Protein AF-A0A6C0HY06-F1 (afdb_monomer)

Secondary structure (DSSP, 8-state):
-BTTS---TTSHHHHHHHHHHTHHHHHHHHHHHHHHHTTSSHHHHHHHHHHHHHHHHHHHHHHTTPPBPP--SBGGGSS-S-SBSGGGHHHHHHHHHHHHHHHHHHHTT---HHHHHHHHHHHHHHHHHHHHTTS---HHHHHHHHHHHHHHHHHHHHHHHHTT-GGGSTT------S---PPPSS---EEEEEETTEEEEEEE-

Radius of gyration: 25.1 Å; Cα contacts (8 Å, |Δi|>4): 212; chains: 1; bounding box: 84×28×62 Å

Sequence (205 aa):
MSATEPLNIIKPINLLTFLTFYSPIIVGLGGLSMSFIFQNFKGFIYLGFLIAVSCLREFTLIMFGIDSFITDNTICTSIEYSPNGNSGFSIFVLAFSIMYICLPMFFNKDVNYWVFGGLLSYFFVDIGIRYTEKCITNFKDILLNVLFGGALGVTIPLLLYAGGSSKYLFFNEISSNNVTCSMPKKQTFKCAVYKNGELIGSTTK

Foldseek 3Di:
DFLPDDQPCVDVLSVLLVCLLCQLVCLLVVLVVVCVVVVHCLSVVVNVLLVVLLVVVQVVQVVVVQDFDDDDRASLVNDAPHRGLRLLSSLLSLLLSLLQQQVLCVVLVNGPCVVNVVSVVSSVSSVVSSVVSVSDDDPVSNVVSNCSSNVSSNVVCVVCVVVVNNVSRSPNDNPPDPPPVPPPPDDWDWDFDDDPRDTPDTDTD

Mean predicted aligned error: 10.51 Å

Structure (mmCIF, N/CA/C/O backbone):
data_AF-A0A6C0HY06-F1
#
_entry.id   AF-A0A6C0HY06-F1
#
loop_
_atom_site.group_PDB
_atom_site.id
_atom_site.type_symbol
_atom_site.label_atom_id
_atom_site.label_alt_id
_atom_site.label_comp_id
_atom_site.label_asym_id
_atom_site.label_entity_id
_atom_site.label_seq_id
_atom_site.pdbx_PDB_ins_code
_atom_site.Cartn_x
_atom_site.Cartn_y
_atom_site.Cartn_z
_atom_site.occupancy
_atom_site.B_iso_or_equiv
_atom_site.auth_seq_id
_atom_site.auth_comp_id
_atom_site.auth_asym_id
_atom_site.auth_atom_id
_atom_site.pdbx_PDB_model_num
ATOM 1 N N . MET A 1 1 ? 3.016 0.373 -24.025 1.00 53.72 1 MET A N 1
ATOM 2 C CA . MET A 1 1 ? 2.420 1.561 -24.692 1.00 53.72 1 MET A CA 1
ATOM 3 C C . MET A 1 1 ? 3.447 2.704 -24.688 1.00 53.72 1 MET A C 1
ATOM 5 O O . MET A 1 1 ? 4.168 2.802 -23.700 1.00 53.72 1 MET A O 1
ATOM 9 N N . SER A 1 2 ? 3.594 3.509 -25.753 1.00 48.34 2 SER A N 1
ATOM 10 C CA . SER A 1 2 ? 4.525 4.665 -25.753 1.00 48.34 2 SER A CA 1
ATOM 11 C C . SER A 1 2 ? 3.888 5.845 -25.012 1.00 48.34 2 SER A C 1
ATOM 13 O O . SER A 1 2 ? 2.710 6.114 -25.233 1.00 48.34 2 SER A O 1
ATOM 15 N N . ALA A 1 3 ? 4.644 6.567 -24.179 1.00 55.59 3 ALA A N 1
ATOM 16 C CA . ALA A 1 3 ? 4.167 7.728 -23.409 1.00 55.59 3 ALA A CA 1
ATOM 17 C C . ALA A 1 3 ? 3.646 8.887 -24.290 1.00 55.59 3 ALA A C 1
ATOM 19 O O . ALA A 1 3 ? 3.018 9.820 -23.801 1.00 55.59 3 ALA A O 1
ATOM 20 N N . THR A 1 4 ? 3.910 8.829 -25.597 1.00 54.44 4 THR A N 1
ATOM 21 C CA . THR A 1 4 ? 3.555 9.847 -26.591 1.00 54.44 4 THR A CA 1
ATOM 22 C C . THR A 1 4 ? 2.180 9.660 -27.236 1.00 54.44 4 THR A C 1
ATOM 24 O O . THR A 1 4 ? 1.723 10.567 -27.930 1.00 54.44 4 THR A O 1
ATOM 27 N N . GLU A 1 5 ? 1.496 8.530 -27.024 1.00 64.12 5 GLU A N 1
ATOM 28 C CA . GLU A 1 5 ? 0.116 8.347 -27.491 1.00 64.12 5 GLU A CA 1
ATOM 29 C C . GLU A 1 5 ? -0.882 8.674 -26.369 1.00 64.12 5 GLU A C 1
ATOM 31 O O . GLU A 1 5 ? -0.816 8.067 -25.296 1.00 64.12 5 GLU A O 1
ATOM 36 N N . PRO A 1 6 ? -1.838 9.602 -26.583 1.00 63.62 6 PRO A N 1
ATOM 37 C CA . PRO A 1 6 ? -2.826 9.926 -25.565 1.00 63.62 6 PRO A CA 1
ATOM 38 C C . PRO A 1 6 ? -3.688 8.697 -25.260 1.00 63.62 6 PRO A C 1
ATOM 40 O O . PRO A 1 6 ? -4.282 8.084 -26.154 1.00 63.62 6 PRO A O 1
ATOM 43 N N . LEU A 1 7 ? -3.784 8.345 -23.976 1.00 67.75 7 LEU A N 1
ATOM 44 C CA . LEU A 1 7 ? -4.627 7.246 -23.521 1.00 67.75 7 LEU A CA 1
ATOM 45 C C . LEU A 1 7 ? -6.094 7.549 -23.863 1.00 67.75 7 LEU A C 1
ATOM 47 O O . LEU A 1 7 ? -6.714 8.442 -23.288 1.00 67.75 7 LEU A O 1
ATOM 51 N N . ASN A 1 8 ? -6.682 6.785 -24.785 1.00 77.75 8 ASN A N 1
ATOM 52 C CA . ASN A 1 8 ? -8.115 6.872 -25.053 1.00 77.75 8 ASN A CA 1
ATOM 53 C C . ASN A 1 8 ? -8.885 6.200 -23.906 1.00 77.75 8 ASN A C 1
ATOM 55 O O . ASN A 1 8 ? -9.012 4.974 -23.888 1.00 77.75 8 ASN A O 1
ATOM 59 N N . ILE A 1 9 ? -9.384 7.007 -22.968 1.00 76.38 9 ILE A N 1
ATOM 60 C CA . ILE A 1 9 ? -10.058 6.569 -21.730 1.00 76.38 9 ILE A CA 1
ATOM 61 C C . ILE A 1 9 ? -11.374 5.820 -22.011 1.00 76.38 9 ILE A C 1
ATOM 63 O O . ILE A 1 9 ? -11.836 5.043 -21.182 1.00 76.38 9 ILE A O 1
ATOM 67 N N . ILE A 1 10 ? -11.955 5.978 -23.206 1.00 80.44 10 ILE A N 1
ATOM 68 C CA . ILE A 1 10 ? -13.179 5.264 -23.609 1.00 80.44 10 ILE A CA 1
ATOM 69 C C . ILE A 1 10 ? -12.913 3.752 -23.725 1.00 80.44 10 ILE A C 1
ATOM 71 O O . ILE A 1 10 ? -13.826 2.942 -23.570 1.00 80.44 10 ILE A O 1
ATOM 75 N N . LYS A 1 11 ? -11.657 3.342 -23.960 1.00 85.62 11 LYS A N 1
ATOM 76 C CA . LYS A 1 11 ? -11.279 1.925 -23.952 1.00 85.62 11 LYS A CA 1
ATOM 77 C C . LYS A 1 11 ? -11.107 1.440 -22.504 1.00 85.62 11 LYS A C 1
ATOM 79 O O . LYS A 1 11 ? -10.274 1.994 -21.784 1.00 85.62 11 LYS A O 1
ATOM 84 N N . PRO A 1 12 ? -11.788 0.355 -22.089 1.00 84.31 12 PRO A N 1
ATOM 85 C CA . PRO A 1 12 ? -11.782 -0.102 -20.697 1.00 84.31 12 PRO A CA 1
ATOM 86 C C . PRO A 1 12 ? -10.385 -0.490 -20.198 1.00 84.31 12 PRO A C 1
ATOM 88 O O . PRO A 1 12 ? -10.060 -0.242 -19.042 1.00 84.31 12 PRO A O 1
ATOM 91 N N . ILE A 1 13 ? -9.535 -1.037 -21.073 1.00 84.12 13 ILE A N 1
ATOM 92 C CA . ILE A 1 13 ? -8.160 -1.399 -20.714 1.00 84.12 13 ILE A CA 1
ATOM 93 C C . ILE A 1 13 ? -7.305 -0.168 -20.387 1.00 84.12 13 ILE A C 1
ATOM 95 O O . ILE A 1 13 ? -6.563 -0.185 -19.418 1.00 84.12 13 ILE A O 1
ATOM 99 N N . ASN A 1 14 ? -7.479 0.934 -21.122 1.00 85.75 14 ASN A N 1
ATOM 100 C CA . ASN A 1 14 ? -6.749 2.177 -20.882 1.00 85.75 14 ASN A CA 1
ATOM 101 C C . ASN A 1 14 ? -7.200 2.840 -19.577 1.00 85.75 14 ASN A C 1
ATOM 103 O O . ASN A 1 14 ? -6.373 3.346 -18.824 1.00 85.75 14 ASN A O 1
ATOM 107 N N . LEU A 1 15 ? -8.505 2.811 -19.291 1.00 86.75 15 LEU A N 1
ATOM 108 C CA . LEU A 1 15 ? -9.033 3.274 -18.009 1.00 86.75 15 LEU A CA 1
ATOM 109 C C . LEU A 1 15 ? -8.453 2.458 -16.846 1.00 86.75 15 LEU A C 1
ATOM 111 O O . LEU A 1 15 ? -8.047 3.034 -15.840 1.00 86.75 15 LEU A O 1
ATOM 115 N N . LEU A 1 16 ? -8.372 1.133 -16.989 1.00 87.75 16 LEU A N 1
ATOM 116 C CA . LEU A 1 16 ? -7.793 0.264 -15.966 1.00 87.75 16 LEU A CA 1
ATOM 117 C C . LEU A 1 16 ? -6.305 0.552 -15.754 1.00 87.75 16 LEU A C 1
ATOM 119 O O . LEU A 1 16 ? -5.866 0.681 -14.616 1.00 87.75 16 LEU A O 1
ATOM 123 N N . THR A 1 17 ? -5.562 0.746 -16.844 1.00 88.50 17 THR A N 1
ATOM 124 C CA . THR A 1 17 ? -4.164 1.174 -16.805 1.00 88.50 17 THR A CA 1
ATOM 125 C C . THR A 1 17 ? -4.009 2.488 -16.047 1.00 88.50 17 THR A C 1
ATOM 127 O O . THR A 1 17 ? -3.212 2.561 -15.116 1.00 88.50 17 THR A O 1
ATOM 130 N N . PHE A 1 18 ? -4.820 3.503 -16.351 1.00 88.56 18 PHE A N 1
ATOM 131 C CA . PHE A 1 18 ? -4.811 4.765 -15.610 1.00 88.56 18 PHE A CA 1
ATOM 132 C C . PHE A 1 18 ? -5.046 4.552 -14.105 1.00 88.56 18 PHE A C 1
ATOM 134 O O . PHE A 1 18 ? -4.265 5.036 -13.289 1.00 88.56 18 PHE A O 1
ATOM 141 N N . LEU A 1 19 ? -6.069 3.781 -13.726 1.00 90.38 19 LEU A N 1
ATOM 142 C CA . LEU A 1 19 ? -6.355 3.497 -12.316 1.00 90.38 19 LEU A CA 1
ATOM 143 C C . LEU A 1 19 ? -5.165 2.812 -11.627 1.00 90.38 19 LEU A C 1
ATOM 145 O O . LEU A 1 19 ? -4.744 3.252 -10.563 1.00 90.38 19 LEU A O 1
ATOM 149 N N . THR A 1 20 ? -4.560 1.808 -12.263 1.00 91.81 20 THR A N 1
ATOM 150 C CA . THR A 1 20 ? -3.370 1.107 -11.757 1.00 91.81 20 THR A CA 1
ATOM 151 C C . THR A 1 20 ? -2.161 2.027 -11.575 1.00 91.81 20 THR A C 1
ATOM 153 O O . THR A 1 20 ? -1.463 1.948 -10.564 1.00 91.81 20 THR A O 1
ATOM 156 N N . PHE A 1 21 ? -1.880 2.916 -12.527 1.00 90.12 21 PHE A N 1
ATOM 157 C CA . PHE A 1 21 ? -0.723 3.807 -12.414 1.00 90.12 21 PHE A CA 1
ATOM 158 C C . PHE A 1 21 ? -0.909 4.863 -11.324 1.00 90.12 21 PHE A C 1
ATOM 160 O O . PHE A 1 21 ? 0.045 5.149 -10.607 1.00 90.12 21 PHE A O 1
ATOM 167 N N . TYR A 1 22 ? -2.135 5.354 -11.124 1.00 92.56 22 TYR A N 1
ATOM 168 C CA . TYR A 1 22 ? -2.478 6.300 -10.057 1.00 92.56 22 TYR A CA 1
ATOM 169 C C . TYR A 1 22 ? -2.838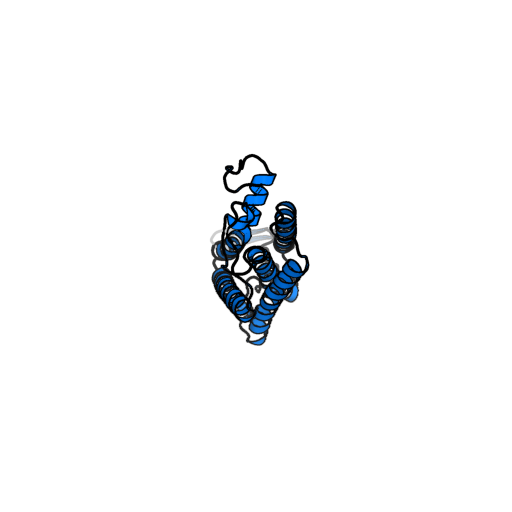 5.631 -8.718 1.00 92.56 22 TYR A C 1
ATOM 171 O O . TYR A 1 22 ? -3.269 6.312 -7.778 1.00 92.56 22 TYR A O 1
ATOM 179 N N . SER A 1 23 ? -2.651 4.312 -8.592 1.00 94.38 23 SER A N 1
ATOM 180 C CA . SER A 1 23 ? -3.119 3.538 -7.441 1.00 94.38 23 SER A CA 1
ATOM 181 C C . SER A 1 23 ? -2.643 4.046 -6.075 1.00 94.38 23 SER A C 1
ATOM 183 O O . SER A 1 23 ? -3.496 4.129 -5.184 1.00 94.38 23 SER A O 1
ATOM 185 N N . PRO A 1 24 ? -1.386 4.502 -5.875 1.00 94.38 24 PRO A N 1
ATOM 186 C CA . PRO A 1 24 ? -0.949 5.009 -4.572 1.00 94.38 24 PRO A CA 1
ATOM 187 C C . PRO A 1 24 ? -1.750 6.224 -4.101 1.00 94.38 24 PRO A C 1
ATOM 189 O O . PRO A 1 24 ? -2.153 6.308 -2.940 1.00 94.38 24 PRO A O 1
ATOM 192 N N . ILE A 1 25 ? -2.027 7.150 -5.023 1.00 94.31 25 ILE A N 1
ATOM 193 C CA . ILE A 1 25 ? -2.797 8.363 -4.739 1.00 94.31 25 ILE A CA 1
ATOM 194 C C . ILE A 1 25 ? -4.256 7.994 -4.487 1.00 94.31 25 ILE A C 1
ATOM 196 O O . ILE A 1 25 ? -4.844 8.462 -3.516 1.00 94.31 25 ILE A O 1
ATOM 200 N N . ILE A 1 26 ? -4.830 7.127 -5.325 1.00 95.06 26 ILE A N 1
ATOM 201 C CA . ILE A 1 26 ? -6.228 6.697 -5.201 1.00 95.06 26 ILE A CA 1
ATOM 202 C C . ILE A 1 26 ? -6.469 6.026 -3.847 1.00 95.06 26 ILE A C 1
ATOM 204 O O . ILE A 1 26 ? -7.450 6.346 -3.182 1.00 95.06 26 ILE A O 1
ATOM 208 N N . VAL A 1 27 ? -5.578 5.140 -3.396 1.00 95.12 27 VAL A N 1
ATOM 209 C CA . VAL A 1 27 ? -5.735 4.470 -2.094 1.00 95.12 27 VAL A CA 1
ATOM 210 C C . VAL A 1 27 ? -5.470 5.420 -0.927 1.00 95.12 27 VAL A C 1
ATOM 212 O O . VAL A 1 27 ? -6.188 5.367 0.074 1.00 95.12 27 VAL A O 1
ATOM 215 N N . GLY A 1 28 ? -4.498 6.328 -1.046 1.00 94.25 28 GLY A N 1
ATOM 216 C CA . GLY A 1 28 ? -4.267 7.382 -0.054 1.00 94.25 28 GLY A CA 1
ATOM 217 C C . GLY A 1 28 ? -5.493 8.283 0.131 1.00 94.25 28 GLY A C 1
ATOM 218 O O . GLY A 1 28 ? -5.985 8.450 1.249 1.00 94.25 28 GLY A O 1
ATOM 219 N N . LEU A 1 29 ? -6.040 8.802 -0.971 1.00 94.06 29 LEU A N 1
ATOM 220 C CA . LEU A 1 29 ? -7.244 9.635 -0.974 1.00 94.06 29 LEU A CA 1
ATOM 221 C C . LEU A 1 29 ? -8.496 8.851 -0.585 1.00 94.06 29 LEU A C 1
ATOM 223 O O . LEU A 1 29 ? -9.345 9.387 0.119 1.00 94.06 29 LEU A O 1
ATOM 227 N N . GLY A 1 30 ? -8.605 7.583 -0.980 1.00 92.19 30 GLY A N 1
ATOM 228 C CA . GLY A 1 30 ? -9.684 6.692 -0.562 1.00 92.19 30 GLY A CA 1
ATOM 229 C C . GLY A 1 30 ? -9.713 6.533 0.958 1.00 92.19 30 GLY A C 1
ATOM 230 O O . GLY A 1 30 ? -10.744 6.781 1.585 1.00 92.19 30 GLY A O 1
ATOM 231 N N . GLY A 1 31 ? -8.566 6.231 1.573 1.00 89.25 31 GLY A N 1
ATOM 232 C CA . GLY A 1 31 ? -8.435 6.173 3.032 1.00 89.25 31 GLY A CA 1
ATOM 233 C C . GLY A 1 31 ? -8.740 7.513 3.708 1.00 89.25 31 GLY A C 1
ATOM 234 O O . GLY A 1 31 ? -9.445 7.554 4.715 1.00 89.25 31 GLY A O 1
ATOM 235 N N . LEU A 1 32 ? -8.283 8.628 3.131 1.00 92.00 32 LEU A N 1
ATOM 236 C CA . LEU A 1 32 ? -8.594 9.961 3.645 1.00 92.00 32 LEU A CA 1
ATOM 237 C C . LEU A 1 32 ? -10.097 10.273 3.563 1.00 92.00 32 LEU A C 1
ATOM 239 O O . LEU A 1 32 ? -10.672 10.744 4.541 1.00 92.00 32 LEU A O 1
ATOM 243 N N . SER A 1 33 ? -10.747 9.968 2.438 1.00 89.19 33 SER A N 1
ATOM 244 C CA . SER A 1 33 ? -12.165 10.265 2.184 1.00 89.19 33 SER A CA 1
ATOM 245 C C . SER A 1 33 ? -13.099 9.627 3.215 1.00 89.19 33 SER A C 1
ATOM 247 O O . SER A 1 33 ? -14.060 10.252 3.662 1.00 89.19 33 SER A O 1
ATOM 249 N N . MET A 1 34 ? -12.755 8.432 3.694 1.00 83.69 34 MET A N 1
ATOM 250 C CA . MET A 1 34 ? -13.492 7.736 4.749 1.00 83.69 34 MET A CA 1
ATOM 251 C C . MET A 1 34 ? -13.511 8.506 6.079 1.00 83.69 34 MET A C 1
ATOM 253 O O . MET A 1 34 ? -14.472 8.388 6.832 1.00 83.69 34 MET A O 1
ATOM 257 N N . SER A 1 35 ? -12.504 9.344 6.348 1.00 88.19 35 SER A N 1
ATOM 258 C CA . SER A 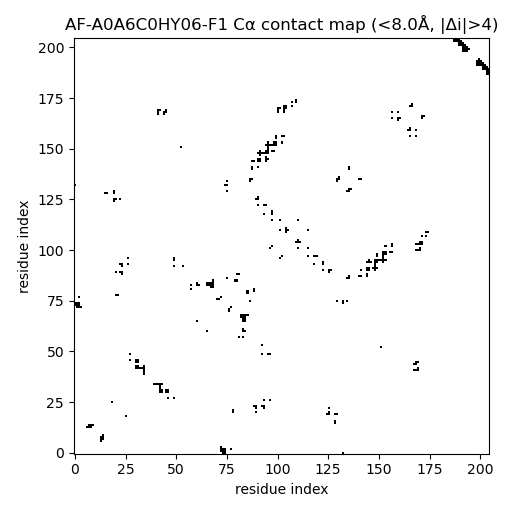1 35 ? -12.482 10.245 7.517 1.00 88.19 35 SER A CA 1
ATOM 259 C C . SER A 1 35 ? -13.650 11.226 7.489 1.00 88.19 35 SER A C 1
ATOM 261 O O . SER A 1 35 ? -14.280 11.481 8.511 1.00 88.19 35 SER A O 1
ATOM 263 N N . PHE A 1 36 ? -13.970 11.749 6.303 1.00 86.50 36 PHE A N 1
ATOM 264 C CA . PHE A 1 36 ? -15.082 12.677 6.115 1.00 86.50 36 PHE A CA 1
ATOM 265 C C . PHE A 1 36 ? -16.432 11.960 6.184 1.00 86.50 36 PHE A C 1
ATOM 267 O O . PHE A 1 36 ? -17.362 12.484 6.790 1.00 86.50 36 PHE A O 1
ATOM 274 N N . ILE A 1 37 ? -16.523 10.747 5.627 1.00 84.81 37 ILE A N 1
ATOM 275 C CA . ILE A 1 37 ? -17.744 9.925 5.665 1.00 84.81 37 ILE A CA 1
ATOM 276 C C . ILE A 1 37 ? -18.100 9.546 7.108 1.00 84.81 37 ILE A C 1
ATOM 278 O O . ILE A 1 37 ? -19.254 9.661 7.511 1.00 84.81 37 ILE A O 1
ATOM 282 N N . PHE A 1 38 ? -17.107 9.125 7.893 1.00 82.75 38 PHE A N 1
ATOM 283 C CA . PHE A 1 38 ? -17.300 8.673 9.273 1.00 82.75 38 PHE A CA 1
ATOM 284 C C . PHE A 1 38 ? -17.066 9.763 10.326 1.00 82.75 38 PHE A C 1
ATOM 286 O O . PHE A 1 38 ? -17.071 9.458 11.516 1.00 82.75 38 PHE A O 1
ATOM 293 N N . GLN A 1 39 ? -16.840 11.014 9.907 1.00 85.44 39 GLN A N 1
ATOM 294 C CA . GLN A 1 39 ? -16.581 12.165 10.785 1.00 85.44 39 GLN A CA 1
ATOM 295 C C . GLN A 1 39 ? -15.500 11.897 11.851 1.00 85.44 39 GLN A C 1
ATOM 297 O O . GLN A 1 39 ? -15.615 12.308 13.005 1.00 85.44 39 GLN A O 1
ATOM 302 N N . ASN A 1 40 ? -14.431 11.195 11.469 1.00 86.75 40 ASN A N 1
ATOM 303 C CA . ASN A 1 40 ? -13.314 10.856 12.348 1.00 86.75 40 ASN A CA 1
ATOM 304 C C . ASN A 1 40 ? -11.977 11.270 11.723 1.00 86.75 40 ASN A C 1
ATOM 306 O O . ASN A 1 40 ? -11.901 11.571 10.541 1.00 86.75 40 ASN A O 1
ATOM 310 N N . PHE A 1 41 ? -10.900 11.285 12.508 1.00 89.44 41 PHE A N 1
ATOM 311 C CA . PHE A 1 41 ? -9.560 11.648 12.022 1.00 89.44 41 PHE A CA 1
ATOM 312 C C . PHE A 1 41 ? -8.684 10.428 11.685 1.00 89.44 41 PHE A C 1
ATOM 314 O O . PHE A 1 41 ? -7.479 10.561 11.475 1.00 89.44 41 PHE A O 1
ATOM 321 N N . LYS A 1 42 ? -9.258 9.219 11.631 1.00 90.25 42 LYS A N 1
ATOM 322 C CA . LYS A 1 42 ? -8.484 7.972 11.505 1.00 90.25 42 LYS A CA 1
ATOM 323 C C . LYS A 1 42 ? -7.837 7.816 10.129 1.00 90.25 42 LYS A C 1
ATOM 325 O O . LYS A 1 42 ? -6.725 7.302 10.036 1.00 90.25 42 LYS A O 1
ATOM 330 N N . GLY A 1 43 ? -8.473 8.298 9.061 1.00 91.12 43 GLY A N 1
ATOM 331 C CA . GLY A 1 43 ? -7.858 8.281 7.731 1.00 91.12 43 GLY A CA 1
ATOM 332 C C . GLY A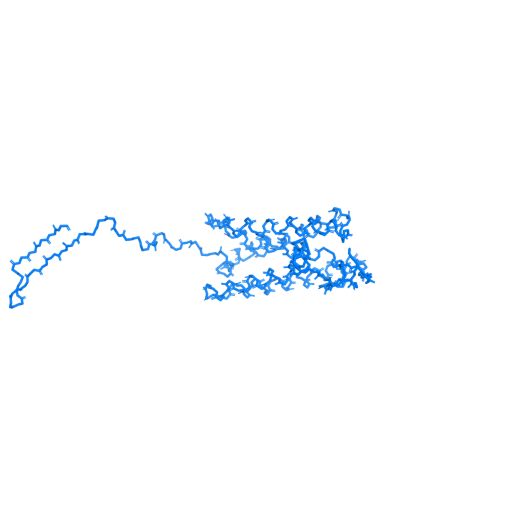 1 43 ? -6.703 9.277 7.585 1.00 91.12 43 GLY A C 1
ATOM 333 O O . GLY A 1 43 ? -5.773 8.995 6.836 1.00 91.12 43 GLY A O 1
ATOM 334 N N . PHE A 1 44 ? -6.677 10.375 8.354 1.00 92.88 44 PHE A N 1
ATOM 335 C CA . PHE A 1 44 ? -5.492 11.244 8.440 1.00 92.88 44 PHE A CA 1
ATOM 336 C C . PHE A 1 44 ? -4.310 10.527 9.099 1.00 92.88 44 PHE A C 1
ATOM 338 O O . PHE A 1 44 ? -3.179 10.665 8.644 1.00 92.88 44 PHE A O 1
ATOM 345 N N . ILE A 1 45 ? -4.565 9.726 10.137 1.00 93.94 45 ILE A N 1
ATOM 346 C CA . ILE A 1 45 ? -3.528 8.918 10.795 1.00 93.94 45 ILE A CA 1
ATOM 347 C C . ILE A 1 45 ? -2.975 7.869 9.834 1.00 93.94 45 ILE A C 1
ATOM 349 O O . ILE A 1 45 ? -1.760 7.737 9.700 1.00 93.94 45 ILE A O 1
ATOM 353 N N . TYR A 1 46 ? -3.861 7.167 9.126 1.00 95.06 46 TYR A N 1
ATOM 354 C CA . TYR A 1 46 ? -3.470 6.250 8.060 1.00 95.06 46 TYR A CA 1
ATOM 355 C C . TYR A 1 46 ? -2.591 6.944 7.008 1.00 95.06 46 TYR A C 1
ATOM 357 O O . TYR A 1 46 ? -1.522 6.433 6.684 1.00 95.06 46 TYR A O 1
ATOM 365 N N . LEU A 1 47 ? -2.998 8.121 6.518 1.00 95.44 47 LEU A N 1
ATOM 366 C CA . LEU A 1 47 ? -2.228 8.882 5.533 1.00 95.44 47 LEU A CA 1
ATOM 367 C C . LEU A 1 47 ? -0.858 9.308 6.084 1.00 95.44 47 LEU A C 1
ATOM 369 O O . LEU A 1 47 ? 0.144 9.197 5.381 1.00 95.44 47 LEU A O 1
ATOM 373 N N . GLY A 1 48 ? -0.794 9.737 7.347 1.00 95.88 48 GLY A N 1
ATOM 374 C CA . GLY A 1 48 ? 0.460 10.074 8.022 1.00 95.88 48 GLY A CA 1
ATOM 375 C C . GLY A 1 48 ? 1.424 8.889 8.078 1.00 95.88 48 GLY A C 1
ATOM 376 O O . GLY A 1 48 ? 2.596 9.032 7.726 1.00 95.88 48 GLY A O 1
ATOM 377 N N . PHE A 1 49 ? 0.931 7.699 8.437 1.00 96.62 49 PHE A N 1
ATOM 378 C CA . PHE A 1 49 ? 1.743 6.484 8.392 1.00 96.62 49 PHE A CA 1
ATOM 379 C C . PHE A 1 49 ? 2.131 6.095 6.970 1.00 96.62 49 PHE A C 1
ATOM 381 O O . PHE A 1 49 ? 3.283 5.734 6.764 1.00 96.62 49 PHE A O 1
ATOM 388 N N . LEU A 1 50 ? 1.224 6.207 5.994 1.00 96.88 50 LEU A N 1
ATOM 389 C CA . LEU A 1 50 ? 1.508 5.901 4.591 1.00 96.88 50 LEU A CA 1
ATOM 390 C C . LEU A 1 50 ? 2.664 6.758 4.050 1.00 96.88 50 LEU A C 1
ATOM 392 O O . LEU A 1 50 ? 3.575 6.238 3.406 1.00 96.88 50 LEU A O 1
ATOM 396 N N . ILE A 1 51 ? 2.661 8.059 4.349 1.00 96.25 51 ILE A N 1
ATOM 397 C CA . ILE A 1 51 ? 3.750 8.971 3.978 1.00 96.25 51 ILE A CA 1
ATOM 398 C C . ILE A 1 51 ? 5.040 8.571 4.702 1.00 96.25 51 ILE A C 1
ATOM 400 O O . ILE A 1 51 ? 6.079 8.424 4.062 1.00 96.25 51 ILE A O 1
ATOM 404 N N . ALA A 1 52 ? 4.979 8.320 6.014 1.00 97.00 52 ALA A N 1
ATOM 405 C CA . ALA A 1 52 ? 6.150 7.931 6.797 1.00 97.00 52 ALA A CA 1
ATOM 406 C C . ALA A 1 52 ? 6.798 6.628 6.293 1.00 97.00 52 ALA A C 1
ATOM 408 O O . ALA A 1 52 ? 8.018 6.571 6.146 1.00 97.00 52 ALA A O 1
ATOM 409 N N . VAL A 1 53 ? 6.006 5.596 5.979 1.00 97.38 53 VAL A N 1
ATOM 410 C CA . VAL A 1 53 ? 6.534 4.330 5.442 1.00 97.38 53 VAL A CA 1
ATOM 411 C C . VAL A 1 53 ? 7.032 4.471 4.006 1.00 97.38 53 VAL A C 1
ATOM 413 O O . VAL A 1 53 ? 7.966 3.772 3.629 1.00 97.38 53 VAL A O 1
ATOM 416 N N . SER A 1 54 ? 6.469 5.392 3.219 1.00 95.56 54 SER A N 1
ATOM 417 C CA . SER A 1 54 ? 6.974 5.704 1.876 1.00 95.56 54 SER A CA 1
ATOM 418 C C . SER A 1 54 ? 8.356 6.358 1.949 1.00 95.56 54 SER A C 1
ATOM 420 O O . SER A 1 54 ? 9.269 5.938 1.241 1.00 95.56 54 SER A O 1
ATOM 422 N N . CYS A 1 55 ? 8.553 7.305 2.873 1.00 94.94 55 CYS A N 1
ATOM 423 C CA . CYS A 1 55 ? 9.872 7.879 3.155 1.00 94.94 55 CYS A CA 1
ATOM 424 C C . CYS A 1 55 ? 10.851 6.828 3.696 1.00 94.94 55 CYS A C 1
ATOM 426 O O . CYS A 1 55 ? 12.012 6.795 3.295 1.00 94.94 55 CYS A O 1
ATOM 428 N N . LEU A 1 56 ? 10.387 5.944 4.588 1.00 95.69 56 LEU A N 1
ATOM 429 C CA . LEU A 1 56 ? 11.205 4.850 5.111 1.00 95.69 56 LEU A CA 1
ATOM 430 C C . LEU A 1 56 ? 11.644 3.902 3.993 1.00 95.69 56 LEU A C 1
ATOM 432 O O . LEU A 1 56 ? 12.800 3.489 3.966 1.00 95.69 56 LEU A O 1
ATOM 436 N N . ARG A 1 57 ? 10.748 3.585 3.053 1.00 94.62 57 ARG A N 1
ATOM 437 C CA . ARG A 1 57 ? 11.086 2.771 1.887 1.00 94.62 57 ARG A CA 1
ATOM 438 C C . ARG A 1 57 ? 12.189 3.410 1.070 1.00 94.62 57 ARG A C 1
ATOM 440 O O . ARG A 1 57 ? 13.165 2.731 0.762 1.00 94.62 57 ARG A O 1
ATOM 447 N N . GLU A 1 58 ? 12.058 4.692 0.768 1.00 92.75 58 GLU A N 1
ATOM 448 C CA . GLU A 1 58 ? 13.074 5.419 0.013 1.00 92.75 58 GLU A CA 1
ATOM 449 C C . GLU A 1 58 ? 14.438 5.345 0.701 1.00 92.75 58 GLU A C 1
ATOM 451 O O . GLU A 1 58 ? 15.428 4.924 0.108 1.00 92.75 58 GLU A O 1
ATOM 456 N N . PHE A 1 59 ? 14.460 5.627 2.004 1.00 92.56 59 PHE A N 1
ATOM 457 C CA . PHE A 1 59 ? 15.668 5.514 2.809 1.00 92.56 59 PHE A CA 1
ATOM 458 C C . PHE A 1 59 ? 16.283 4.109 2.739 1.00 92.56 59 PHE A C 1
ATOM 460 O O . PHE A 1 59 ? 17.489 3.976 2.541 1.00 92.56 59 PHE A O 1
ATOM 467 N N . THR A 1 60 ? 15.476 3.047 2.845 1.00 92.25 60 THR A N 1
ATOM 468 C CA . THR A 1 60 ? 15.997 1.675 2.738 1.00 92.25 60 THR A CA 1
ATOM 469 C C . THR A 1 60 ? 16.585 1.374 1.362 1.00 92.25 60 THR A C 1
ATOM 471 O O . THR A 1 60 ? 17.643 0.757 1.288 1.00 92.25 60 THR A O 1
ATOM 474 N N . LEU A 1 61 ? 15.961 1.835 0.277 1.00 90.88 61 LEU A N 1
ATOM 475 C CA . LEU A 1 61 ? 16.446 1.586 -1.084 1.00 90.88 61 LEU A CA 1
ATOM 476 C C . LEU A 1 61 ? 17.774 2.293 -1.361 1.00 90.88 61 LEU A C 1
ATOM 478 O O . LEU A 1 61 ? 18.673 1.682 -1.940 1.00 90.88 61 LEU A O 1
ATOM 482 N N . ILE A 1 62 ? 17.923 3.528 -0.873 1.00 90.06 62 ILE A N 1
ATOM 483 C CA . ILE A 1 62 ? 19.185 4.277 -0.931 1.00 90.06 62 ILE A CA 1
ATOM 484 C C . ILE A 1 62 ? 20.280 3.535 -0.155 1.00 90.06 62 ILE A C 1
ATOM 486 O O . ILE A 1 62 ? 21.385 3.357 -0.663 1.00 90.06 62 ILE A O 1
ATOM 490 N N . MET A 1 63 ? 19.974 3.041 1.049 1.00 89.38 63 MET A N 1
ATOM 491 C CA . MET A 1 63 ? 20.932 2.289 1.874 1.00 89.38 63 MET A CA 1
ATOM 492 C C . MET A 1 63 ? 21.374 0.967 1.230 1.00 89.38 63 MET A C 1
ATOM 494 O O . MET A 1 63 ? 22.511 0.543 1.430 1.00 89.38 63 MET A O 1
ATOM 498 N N . PHE A 1 64 ? 20.503 0.322 0.450 1.00 88.06 64 PHE A N 1
ATOM 499 C CA . PHE A 1 64 ? 20.837 -0.882 -0.318 1.00 88.06 64 PHE A CA 1
ATOM 500 C C . PHE A 1 64 ? 21.500 -0.589 -1.672 1.00 88.06 64 PHE A C 1
ATOM 502 O O . PHE A 1 64 ? 21.846 -1.533 -2.381 1.00 88.06 64 PHE A O 1
ATOM 509 N N . GLY A 1 65 ? 21.699 0.685 -2.031 1.00 83.06 65 GLY A N 1
ATOM 510 C CA . GLY A 1 65 ? 22.347 1.082 -3.280 1.00 83.06 65 GLY A CA 1
ATOM 511 C C . GLY A 1 65 ? 21.556 0.688 -4.527 1.00 83.06 65 GLY A C 1
ATOM 512 O O . GLY A 1 65 ? 22.157 0.361 -5.545 1.00 83.06 65 GLY A O 1
ATOM 513 N N . ILE A 1 66 ? 20.221 0.659 -4.450 1.00 81.62 66 ILE A N 1
ATOM 514 C CA . ILE A 1 66 ? 19.392 0.391 -5.630 1.00 81.62 66 ILE A CA 1
ATOM 515 C C . ILE A 1 66 ? 19.441 1.618 -6.540 1.00 81.62 66 ILE A C 1
ATOM 517 O O . ILE A 1 66 ? 19.030 2.696 -6.119 1.00 81.62 66 ILE A O 1
ATOM 521 N N . ASP A 1 67 ? 19.932 1.452 -7.770 1.00 70.94 67 ASP A N 1
ATOM 522 C CA . ASP A 1 67 ? 20.101 2.541 -8.735 1.00 70.94 67 ASP A CA 1
ATOM 523 C C . ASP A 1 67 ? 18.798 3.307 -9.009 1.00 70.94 67 ASP A C 1
ATOM 525 O O . ASP A 1 67 ? 17.685 2.768 -8.930 1.00 70.94 67 ASP A O 1
ATOM 529 N N . SER A 1 68 ? 18.944 4.591 -9.341 1.00 69.56 68 SER A N 1
ATOM 530 C CA . SER A 1 68 ? 17.818 5.434 -9.730 1.00 69.56 68 SER A CA 1
ATOM 531 C C . SER A 1 68 ? 17.228 4.963 -11.053 1.00 69.56 68 SER A C 1
ATOM 533 O O . SER A 1 68 ? 17.951 4.588 -11.979 1.00 69.56 68 SER A O 1
ATOM 535 N N . PHE A 1 69 ? 15.905 5.010 -11.149 1.00 67.50 69 PHE A N 1
ATOM 536 C CA . PHE A 1 69 ? 15.192 4.604 -12.351 1.00 67.50 69 PHE A CA 1
ATOM 537 C C . PHE A 1 69 ? 15.547 5.538 -13.525 1.00 67.50 69 PHE A C 1
ATOM 539 O O . PHE A 1 69 ? 15.511 6.757 -13.380 1.00 67.50 69 PHE A O 1
ATOM 546 N N . ILE A 1 70 ? 15.891 4.979 -14.691 1.00 68.06 70 ILE A N 1
ATOM 547 C CA . ILE A 1 70 ? 16.139 5.763 -15.910 1.00 68.06 70 ILE A CA 1
ATOM 548 C C . ILE A 1 70 ? 14.805 5.989 -16.609 1.00 68.06 70 ILE A C 1
ATOM 550 O O . ILE A 1 70 ? 14.129 5.028 -16.971 1.00 68.06 70 ILE A O 1
ATOM 554 N N . THR A 1 71 ? 14.449 7.247 -16.843 1.00 67.12 71 THR A N 1
ATOM 555 C CA . THR A 1 71 ? 13.280 7.617 -17.639 1.00 67.12 71 THR A CA 1
ATOM 556 C C . THR A 1 71 ? 13.388 7.073 -19.061 1.00 67.12 71 THR A C 1
ATOM 558 O O . THR A 1 71 ? 14.174 7.549 -19.876 1.00 67.12 71 THR A O 1
ATOM 561 N N . ASP A 1 72 ? 12.578 6.067 -19.373 1.00 68.69 72 ASP A N 1
ATOM 562 C CA . ASP A 1 72 ? 12.247 5.680 -20.736 1.00 68.69 72 ASP A CA 1
ATOM 563 C C . ASP A 1 72 ? 10.934 6.357 -21.174 1.00 68.69 72 ASP A C 1
ATOM 565 O O . ASP A 1 72 ? 10.136 6.781 -20.348 1.00 68.69 72 ASP A O 1
ATOM 569 N N . ASN A 1 73 ? 10.678 6.500 -22.476 1.00 70.44 73 ASN A N 1
ATOM 570 C CA . ASN A 1 73 ? 9.414 7.068 -22.980 1.00 70.44 73 ASN A CA 1
ATOM 571 C C . ASN A 1 73 ? 8.258 6.043 -22.933 1.00 70.44 73 ASN A C 1
ATOM 573 O O . ASN A 1 73 ? 7.419 6.001 -23.838 1.00 70.44 73 ASN A O 1
ATOM 577 N N . THR A 1 74 ? 8.221 5.163 -21.931 1.00 81.06 74 THR A N 1
ATOM 578 C CA . THR A 1 74 ? 7.175 4.143 -21.793 1.00 81.06 74 THR A CA 1
ATOM 579 C C . THR A 1 74 ? 6.095 4.576 -20.808 1.00 81.06 74 THR A C 1
ATOM 581 O O . THR A 1 74 ? 6.200 5.574 -20.103 1.00 81.06 74 THR A O 1
ATOM 584 N N . ILE A 1 75 ? 5.007 3.814 -20.740 1.00 81.94 75 ILE A N 1
ATOM 585 C CA . ILE A 1 75 ? 3.960 4.071 -19.749 1.00 81.94 75 ILE A CA 1
ATOM 586 C C . ILE A 1 75 ? 4.438 3.855 -18.300 1.00 81.94 75 ILE A C 1
ATOM 588 O O . ILE A 1 75 ? 3.860 4.407 -17.368 1.00 81.94 75 ILE A O 1
ATOM 592 N N . CYS A 1 76 ? 5.528 3.106 -18.100 1.00 82.12 76 CYS A N 1
ATOM 593 C CA . CYS A 1 76 ? 6.074 2.775 -16.784 1.00 82.12 76 CYS A CA 1
ATOM 594 C C . CYS A 1 76 ? 6.672 3.983 -16.042 1.00 82.12 76 CYS A C 1
ATOM 596 O O . CYS A 1 76 ? 6.775 3.961 -14.816 1.00 82.12 76 CYS A O 1
ATOM 598 N N . THR A 1 77 ? 7.021 5.035 -16.781 1.00 80.69 77 THR A N 1
ATOM 599 C CA . THR A 1 77 ? 7.621 6.296 -16.308 1.00 80.69 77 THR A CA 1
ATOM 600 C C . THR A 1 77 ? 6.675 7.475 -16.378 1.00 80.69 77 THR A C 1
ATOM 602 O O . THR A 1 77 ? 7.054 8.595 -16.054 1.00 80.69 77 THR A O 1
ATOM 605 N N . SER A 1 78 ? 5.422 7.251 -16.779 1.00 79.00 78 SER A N 1
ATOM 606 C CA . SER A 1 78 ? 4.446 8.338 -16.884 1.00 79.00 78 SER A CA 1
ATOM 607 C C . SER A 1 78 ? 4.184 9.024 -15.537 1.00 79.00 78 SER A C 1
ATOM 609 O O . SER A 1 78 ? 3.720 10.161 -15.510 1.00 79.00 78 SER A O 1
ATOM 611 N N . ILE A 1 79 ? 4.472 8.341 -14.422 1.00 84.38 79 ILE A N 1
ATOM 612 C CA . ILE A 1 79 ? 4.404 8.891 -13.069 1.00 84.38 79 ILE A CA 1
ATOM 613 C C . ILE A 1 79 ? 5.575 8.360 -12.250 1.00 84.38 79 ILE A C 1
ATOM 615 O O . ILE A 1 79 ? 5.779 7.147 -12.153 1.00 84.38 79 ILE A O 1
ATOM 619 N N . GLU A 1 80 ? 6.288 9.271 -11.601 1.00 86.94 80 GLU A N 1
ATOM 620 C CA . GLU A 1 80 ? 7.392 8.964 -10.698 1.00 86.94 80 GLU A CA 1
ATOM 621 C C . GLU A 1 80 ? 6.985 9.281 -9.260 1.00 86.94 80 GLU A C 1
ATOM 623 O O . GLU A 1 80 ? 6.810 10.438 -8.881 1.00 86.94 80 GLU A O 1
ATOM 628 N N . TYR A 1 81 ? 6.806 8.235 -8.455 1.00 88.00 81 TYR A N 1
ATOM 629 C CA . TYR A 1 81 ? 6.515 8.350 -7.024 1.00 88.00 81 TYR A CA 1
ATOM 630 C C . TYR A 1 81 ? 7.767 8.295 -6.156 1.00 88.00 81 TYR A C 1
ATOM 632 O O . TYR A 1 81 ? 7.763 8.766 -5.022 1.00 88.00 81 TYR A O 1
ATOM 640 N N . SER A 1 82 ? 8.812 7.654 -6.668 1.00 87.06 82 SER A N 1
ATOM 641 C CA . SER A 1 82 ? 10.038 7.358 -5.945 1.00 87.06 82 SER A CA 1
ATOM 642 C C . SER A 1 82 ? 11.186 7.323 -6.957 1.00 87.06 82 SER A C 1
ATOM 644 O O . SER A 1 82 ? 11.038 6.683 -8.003 1.00 87.06 82 SER A O 1
ATOM 646 N N . PRO A 1 83 ? 12.309 8.013 -6.689 1.00 83.50 83 PRO A N 1
ATOM 647 C CA . PRO A 1 83 ? 13.453 8.029 -7.598 1.00 83.50 83 PRO A CA 1
ATOM 648 C C . PRO A 1 83 ? 14.107 6.644 -7.731 1.00 83.50 83 PRO A C 1
ATOM 650 O O . PRO A 1 83 ? 14.706 6.337 -8.766 1.00 83.50 83 PRO A O 1
ATOM 653 N N . ASN A 1 84 ? 13.946 5.776 -6.727 1.00 85.00 84 ASN A N 1
ATOM 654 C CA . ASN A 1 84 ? 14.536 4.444 -6.678 1.00 85.00 84 ASN A CA 1
ATOM 655 C C . ASN A 1 84 ? 13.440 3.357 -6.661 1.00 85.00 84 ASN A C 1
ATOM 657 O O . ASN A 1 84 ? 12.578 3.289 -5.786 1.00 85.00 84 ASN A O 1
ATOM 661 N N . GLY A 1 85 ? 13.458 2.449 -7.642 1.00 83.62 85 GLY A N 1
ATOM 662 C CA . GLY A 1 85 ? 12.499 1.334 -7.693 1.00 83.62 85 GLY A CA 1
ATOM 663 C C . GLY A 1 85 ? 11.031 1.766 -7.849 1.00 83.62 85 GLY A C 1
ATOM 664 O O . GLY A 1 85 ? 10.151 1.204 -7.188 1.00 83.62 85 GLY A O 1
ATOM 665 N N . ASN A 1 86 ? 10.759 2.756 -8.708 1.00 87.50 86 ASN A N 1
ATOM 666 C CA . ASN A 1 86 ? 9.417 3.299 -8.967 1.00 87.50 86 ASN A CA 1
ATOM 667 C C . ASN A 1 86 ? 8.386 2.226 -9.380 1.00 87.50 86 ASN A C 1
ATOM 669 O O . ASN A 1 86 ? 7.224 2.276 -8.975 1.00 87.50 86 ASN A O 1
ATOM 673 N N . SER A 1 87 ? 8.818 1.215 -10.143 1.00 85.38 87 SER A N 1
ATOM 674 C CA . SER A 1 87 ? 7.973 0.127 -10.658 1.00 85.38 87 SER A CA 1
ATOM 675 C C . SER A 1 87 ? 7.183 -0.598 -9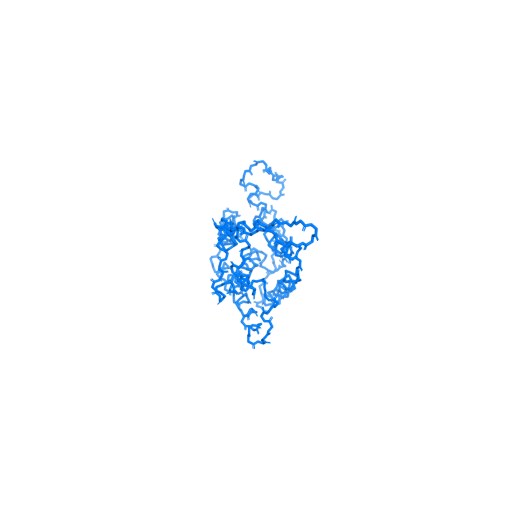.562 1.00 85.38 87 SER A C 1
ATOM 677 O O . SER A 1 87 ? 6.002 -0.892 -9.758 1.00 85.38 87 SER A O 1
ATOM 679 N N . GLY A 1 88 ? 7.816 -0.842 -8.410 1.00 90.06 88 GLY A N 1
ATOM 680 C CA . GLY A 1 88 ? 7.252 -1.570 -7.270 1.00 90.06 88 GLY A CA 1
ATOM 681 C C . GLY A 1 88 ? 6.562 -0.698 -6.216 1.00 90.06 88 GLY A C 1
ATOM 682 O O . GLY A 1 88 ? 6.028 -1.234 -5.243 1.00 90.06 88 GLY A O 1
ATOM 683 N N . PHE A 1 89 ? 6.551 0.631 -6.377 1.00 93.25 89 PHE A N 1
ATOM 684 C CA . PHE A 1 89 ? 6.016 1.547 -5.365 1.00 93.25 89 PHE A CA 1
ATOM 685 C C . PHE A 1 89 ? 4.516 1.336 -5.099 1.00 93.25 89 PHE A C 1
ATOM 687 O O . PHE A 1 89 ? 4.094 1.305 -3.943 1.00 93.25 89 PHE A O 1
ATOM 694 N N . SER A 1 90 ? 3.706 1.118 -6.142 1.00 94.81 90 SER A N 1
ATOM 695 C CA . SER A 1 90 ? 2.275 0.818 -5.973 1.00 94.81 90 SER A CA 1
ATOM 696 C C . SER A 1 90 ? 2.027 -0.467 -5.201 1.00 94.81 90 SER A C 1
ATOM 698 O O . SER A 1 90 ? 1.182 -0.492 -4.312 1.00 94.81 90 SER A O 1
ATOM 700 N N . ILE A 1 91 ? 2.790 -1.519 -5.500 1.00 95.62 91 ILE A N 1
ATOM 701 C CA . ILE A 1 91 ? 2.676 -2.824 -4.852 1.00 95.62 91 ILE A CA 1
ATOM 702 C C . ILE A 1 91 ? 2.989 -2.686 -3.366 1.00 95.62 91 ILE A C 1
ATOM 704 O O . ILE A 1 91 ? 2.262 -3.226 -2.534 1.00 95.62 91 ILE A O 1
ATOM 708 N N . PHE A 1 92 ? 4.032 -1.923 -3.032 1.00 97.12 92 PHE A N 1
ATOM 709 C CA . PHE A 1 92 ? 4.371 -1.598 -1.652 1.00 97.12 92 PHE A CA 1
ATOM 710 C C . PHE A 1 92 ? 3.221 -0.872 -0.942 1.00 97.12 92 PHE A C 1
ATOM 712 O O . PHE A 1 92 ? 2.797 -1.309 0.129 1.00 97.12 92 PHE A O 1
ATOM 719 N N . VAL A 1 93 ? 2.691 0.200 -1.545 1.00 97.56 93 VAL A N 1
ATOM 720 C CA . VAL A 1 93 ? 1.589 0.984 -0.969 1.00 97.56 93 VAL A CA 1
ATOM 721 C C . VAL A 1 93 ? 0.347 0.120 -0.781 1.00 97.56 93 VAL A C 1
ATOM 723 O O . VAL A 1 93 ? -0.203 0.089 0.312 1.00 97.56 93 VAL A O 1
ATOM 726 N N . LEU A 1 94 ? -0.063 -0.644 -1.793 1.00 97.44 94 LEU A N 1
ATOM 727 C CA . LEU A 1 94 ? -1.238 -1.510 -1.717 1.00 97.44 94 LEU A CA 1
ATOM 728 C C . LEU A 1 94 ? -1.074 -2.618 -0.671 1.00 97.44 94 LEU A C 1
ATOM 730 O O . LEU A 1 94 ? -2.002 -2.859 0.100 1.00 97.44 94 LEU A O 1
ATOM 734 N N . ALA A 1 95 ? 0.097 -3.258 -0.592 1.00 98.06 95 ALA A N 1
ATOM 735 C CA . ALA A 1 95 ? 0.377 -4.271 0.425 1.00 98.06 95 ALA A CA 1
ATOM 736 C C . ALA A 1 95 ? 0.325 -3.680 1.842 1.00 98.06 95 ALA A C 1
ATOM 738 O O . ALA A 1 95 ? -0.294 -4.264 2.736 1.00 98.06 95 ALA A O 1
ATOM 739 N N . PHE A 1 96 ? 0.916 -2.497 2.032 1.00 98.06 96 PHE A N 1
ATOM 740 C CA . PHE A 1 96 ? 0.819 -1.748 3.280 1.00 98.06 96 PHE A CA 1
ATOM 741 C C . PHE A 1 96 ? -0.637 -1.428 3.632 1.00 98.06 96 PHE A C 1
ATOM 743 O O . PHE A 1 96 ? -1.077 -1.737 4.738 1.00 98.06 96 PHE A O 1
ATOM 750 N N . SER A 1 97 ? -1.401 -0.859 2.698 1.00 96.88 97 SER A N 1
ATOM 751 C CA . SER A 1 97 ? -2.794 -0.461 2.912 1.00 96.88 97 SER A CA 1
ATOM 752 C C . SER A 1 97 ? -3.691 -1.647 3.242 1.00 96.88 97 SER A C 1
ATOM 754 O O . SER A 1 97 ? -4.490 -1.554 4.171 1.00 96.88 97 SER A O 1
ATOM 756 N N . ILE A 1 98 ? -3.549 -2.770 2.528 1.00 96.56 98 ILE A N 1
ATOM 757 C CA . ILE A 1 98 ? -4.302 -3.999 2.808 1.00 96.56 98 ILE A CA 1
ATOM 758 C C . ILE A 1 98 ? -4.037 -4.446 4.240 1.00 96.56 98 ILE A C 1
ATOM 760 O O . ILE A 1 98 ? -4.987 -4.637 4.998 1.00 96.56 98 ILE A O 1
ATOM 764 N N . MET A 1 99 ? -2.769 -4.571 4.634 1.00 96.88 99 MET A N 1
ATOM 765 C CA . MET A 1 99 ? -2.430 -5.046 5.975 1.00 96.88 99 MET A CA 1
ATOM 766 C C . MET A 1 99 ? -2.858 -4.051 7.057 1.00 96.88 99 MET A C 1
ATOM 768 O O . MET A 1 99 ? -3.530 -4.445 8.005 1.00 96.88 99 MET A O 1
ATOM 772 N N . TYR A 1 100 ? -2.568 -2.760 6.888 1.00 95.56 100 TYR A N 1
ATOM 773 C CA . TYR A 1 100 ? -2.894 -1.729 7.874 1.00 95.56 100 TYR A CA 1
ATOM 774 C C . TYR A 1 100 ? -4.403 -1.601 8.108 1.00 95.56 100 TYR A C 1
ATOM 776 O O . TYR A 1 100 ? -4.859 -1.532 9.250 1.00 95.56 100 TYR A O 1
ATOM 784 N N . ILE A 1 101 ? -5.185 -1.555 7.025 1.00 93.12 101 ILE A N 1
ATOM 785 C CA . ILE A 1 101 ? -6.634 -1.348 7.101 1.00 93.12 101 ILE A CA 1
ATOM 786 C C . ILE A 1 101 ? -7.333 -2.637 7.539 1.00 93.12 101 ILE A C 1
ATOM 788 O O . ILE A 1 101 ? -8.257 -2.581 8.350 1.00 93.12 101 ILE A O 1
ATOM 792 N N . CYS A 1 102 ? -6.908 -3.800 7.033 1.00 93.00 102 CYS A N 1
ATOM 793 C CA . CYS A 1 102 ? -7.653 -5.043 7.227 1.00 93.00 102 CYS A CA 1
ATOM 794 C C . CYS A 1 102 ? -7.280 -5.808 8.493 1.00 93.00 102 CYS A C 1
ATOM 796 O O . CYS A 1 102 ? -8.154 -6.450 9.072 1.00 93.00 102 CYS A O 1
ATOM 798 N N . LEU A 1 103 ? -6.039 -5.722 8.977 1.00 93.06 103 LEU A N 1
ATOM 799 C CA . LEU A 1 103 ? -5.624 -6.404 10.207 1.00 93.06 103 LEU A CA 1
ATOM 800 C C . LEU A 1 103 ? -6.534 -6.114 11.422 1.00 93.06 103 LEU A C 1
ATOM 802 O O . LEU A 1 103 ? -6.980 -7.079 12.050 1.00 93.06 103 LEU A O 1
ATOM 806 N N . PRO A 1 104 ? -6.887 -4.853 11.749 1.00 90.75 104 PRO A N 1
ATOM 807 C CA . PRO A 1 104 ? -7.763 -4.588 12.889 1.00 90.75 104 PRO A CA 1
ATOM 808 C C . PRO A 1 104 ? -9.193 -5.123 12.685 1.00 90.75 104 PRO A C 1
ATOM 810 O O . PRO A 1 104 ? -9.829 -5.529 13.656 1.00 90.75 104 PRO A O 1
ATOM 813 N N . MET A 1 105 ? -9.678 -5.239 11.440 1.00 90.56 105 MET A N 1
ATOM 814 C CA . MET A 1 105 ? -10.976 -5.872 11.149 1.00 90.56 105 MET A CA 1
ATOM 815 C C . MET A 1 105 ? -10.984 -7.359 11.532 1.00 90.56 105 MET A C 1
ATOM 817 O O . MET A 1 105 ? -11.940 -7.847 12.136 1.00 90.56 105 MET A O 1
ATOM 821 N N . PHE A 1 106 ? -9.901 -8.082 11.227 1.00 90.38 106 PHE A N 1
ATOM 822 C CA . PHE A 1 106 ? -9.774 -9.498 11.584 1.00 90.38 106 PHE A CA 1
ATOM 823 C C . PHE A 1 106 ? -9.615 -9.707 13.092 1.00 90.38 106 PHE A C 1
ATOM 825 O O . PHE A 1 106 ? -10.200 -10.639 13.642 1.00 90.38 106 PHE A O 1
ATOM 832 N N . PHE A 1 107 ? -8.874 -8.832 13.776 1.00 89.31 107 PHE A N 1
ATOM 833 C CA . PHE A 1 107 ? -8.714 -8.909 15.233 1.00 89.31 107 PHE A CA 1
ATOM 834 C C . PHE A 1 107 ? -10.026 -8.655 15.973 1.00 89.31 107 PHE A C 1
ATOM 836 O O . PHE A 1 107 ? -10.333 -9.353 16.939 1.00 89.31 107 PHE A O 1
ATOM 843 N N . ASN A 1 108 ? -10.831 -7.719 15.474 1.00 86.56 108 ASN A N 1
ATOM 844 C CA . ASN A 1 108 ? -12.136 -7.398 16.043 1.00 86.56 108 ASN A CA 1
ATOM 845 C C . ASN A 1 108 ? -13.260 -8.350 15.590 1.00 86.56 108 ASN A C 1
ATOM 847 O O . ASN A 1 108 ? -14.381 -8.224 16.075 1.00 86.56 108 ASN A O 1
ATOM 851 N N . LYS A 1 109 ? -12.973 -9.320 14.703 1.00 85.81 109 LYS A N 1
ATOM 852 C CA . LYS A 1 109 ? -13.945 -10.263 14.106 1.00 85.81 109 LYS A CA 1
ATOM 853 C C . LYS A 1 109 ? -15.133 -9.585 13.404 1.00 85.81 109 LYS A C 1
ATOM 855 O O . LYS A 1 109 ? -16.181 -10.204 13.240 1.00 85.81 109 LYS A O 1
ATOM 860 N N . ASP A 1 110 ? -14.949 -8.347 12.961 1.00 86.50 110 ASP A N 1
ATOM 861 C CA . ASP A 1 110 ? -15.962 -7.529 12.292 1.00 86.50 110 ASP A CA 1
ATOM 862 C C . ASP A 1 110 ? -15.435 -7.141 10.905 1.00 86.50 110 ASP A C 1
ATOM 864 O O . ASP A 1 110 ? -14.931 -6.042 10.660 1.00 86.50 110 ASP A O 1
ATOM 868 N N . VAL A 1 111 ? -15.401 -8.140 10.018 1.00 88.62 111 VAL A N 1
ATOM 869 C CA . VAL A 1 111 ? -14.728 -8.030 8.722 1.00 88.62 111 VAL A CA 1
ATOM 870 C C . VAL A 1 111 ? -15.672 -7.454 7.679 1.00 88.62 111 VAL A C 1
ATOM 872 O O . VAL A 1 111 ? -16.636 -8.096 7.259 1.00 88.62 111 VAL A O 1
ATOM 875 N N . ASN A 1 112 ? -15.331 -6.272 7.167 1.00 90.12 112 ASN A N 1
ATOM 876 C CA . ASN A 1 112 ? -15.978 -5.729 5.984 1.00 90.12 112 ASN A CA 1
ATOM 877 C C . ASN A 1 112 ? -15.407 -6.386 4.715 1.00 90.12 112 ASN A C 1
ATOM 879 O O . ASN A 1 112 ? -14.421 -5.925 4.132 1.00 90.12 112 ASN A O 1
ATOM 883 N N . TYR A 1 113 ? -16.052 -7.467 4.271 1.00 90.19 113 TYR A N 1
ATOM 884 C CA . TYR A 1 113 ? -15.644 -8.217 3.079 1.00 90.19 113 TYR A CA 1
ATOM 885 C C . TYR A 1 113 ? -15.667 -7.392 1.786 1.00 90.19 113 TYR A C 1
ATOM 887 O O . TYR A 1 113 ? -14.903 -7.704 0.875 1.00 90.19 113 TYR A O 1
ATOM 895 N N . TRP A 1 114 ? -16.471 -6.326 1.700 1.00 90.69 114 TRP A N 1
ATOM 896 C CA . TRP A 1 114 ? -16.458 -5.430 0.539 1.00 90.69 114 TRP A CA 1
ATOM 897 C C . TRP A 1 114 ? -15.160 -4.634 0.457 1.00 90.69 114 TRP A C 1
ATOM 899 O O . TRP A 1 114 ? -14.552 -4.559 -0.608 1.00 90.69 114 TRP A O 1
ATOM 909 N N . VAL A 1 115 ? -14.701 -4.085 1.585 1.00 91.44 115 VAL A N 1
ATOM 910 C CA . VAL A 1 115 ? -13.430 -3.349 1.644 1.00 91.44 115 VAL A CA 1
ATOM 911 C C . VAL A 1 115 ? -12.258 -4.298 1.415 1.00 91.44 115 VAL A C 1
ATOM 913 O O . VAL A 1 115 ? -11.403 -4.021 0.575 1.00 91.44 115 VAL A O 1
ATOM 916 N N . PHE A 1 116 ? -12.237 -5.436 2.115 1.00 93.25 116 PHE A N 1
ATOM 917 C CA . PHE A 1 116 ? -11.162 -6.418 1.974 1.00 93.25 116 PHE A CA 1
ATOM 918 C C . PHE A 1 116 ? -11.088 -6.984 0.549 1.00 93.25 116 PHE A C 1
ATOM 920 O O . PHE A 1 116 ? -10.026 -6.955 -0.070 1.00 93.25 116 PHE A O 1
ATOM 927 N N . GLY A 1 117 ? -12.218 -7.436 -0.001 1.00 94.44 117 GLY A N 1
ATOM 928 C CA . GLY A 1 117 ? -12.298 -7.954 -1.367 1.00 94.44 117 GLY A CA 1
ATOM 929 C C . GLY A 1 117 ? -11.957 -6.896 -2.416 1.00 94.44 117 GLY A C 1
ATOM 930 O O . GLY A 1 117 ? -11.228 -7.190 -3.361 1.00 94.44 117 GLY A O 1
ATOM 931 N N . GLY A 1 118 ? -12.406 -5.653 -2.220 1.00 94.38 118 GLY A N 1
ATOM 932 C CA . GLY A 1 118 ? -12.080 -4.521 -3.086 1.00 94.38 118 GLY A CA 1
ATOM 933 C C . GLY A 1 118 ? -10.578 -4.247 -3.145 1.00 94.38 118 GLY A C 1
ATOM 934 O O . GLY A 1 118 ? -9.999 -4.275 -4.229 1.00 94.38 118 GLY A O 1
ATOM 935 N N . LEU A 1 119 ? -9.923 -4.069 -1.994 1.00 95.06 119 LEU A N 1
ATOM 936 C CA . LEU A 1 119 ? -8.477 -3.824 -1.938 1.00 95.06 119 LEU A CA 1
ATOM 937 C C . LEU A 1 119 ? -7.664 -5.009 -2.477 1.00 95.06 119 LEU A C 1
ATOM 939 O O . LEU A 1 119 ? -6.697 -4.806 -3.209 1.00 95.06 119 LEU A O 1
ATOM 943 N N . LEU A 1 120 ? -8.074 -6.242 -2.165 1.00 96.44 120 LEU A N 1
ATOM 944 C CA . LEU A 1 120 ? -7.397 -7.448 -2.640 1.00 96.44 120 LEU A CA 1
ATOM 945 C C . LEU A 1 120 ? -7.526 -7.616 -4.161 1.00 96.44 120 LEU A C 1
ATOM 947 O O . LEU A 1 120 ? -6.539 -7.896 -4.838 1.00 96.44 120 LEU A O 1
ATOM 951 N N . SER A 1 121 ? -8.722 -7.406 -4.715 1.00 96.00 121 SER A N 1
ATOM 952 C CA . SER A 1 121 ? -8.933 -7.440 -6.167 1.00 96.00 121 SER A CA 1
ATOM 953 C C . SER A 1 121 ? -8.120 -6.358 -6.877 1.00 96.00 121 SER A C 1
ATOM 955 O O . SER A 1 121 ? -7.483 -6.636 -7.893 1.00 96.00 121 SER A O 1
ATOM 957 N N . TYR A 1 122 ? -8.061 -5.154 -6.302 1.00 95.94 122 TYR A N 1
ATOM 958 C CA . TYR A 1 122 ? -7.297 -4.049 -6.861 1.00 95.94 122 TYR A CA 1
ATOM 959 C C . TYR A 1 122 ? -5.794 -4.329 -6.878 1.00 95.94 122 TYR A C 1
ATOM 961 O O . TYR A 1 122 ? -5.123 -4.044 -7.866 1.00 95.94 122 TYR A O 1
ATOM 969 N N . PHE A 1 123 ? -5.280 -4.972 -5.831 1.00 97.06 123 PHE A N 1
ATOM 970 C CA . PHE A 1 123 ? -3.893 -5.419 -5.762 1.00 97.06 123 PHE A CA 1
ATOM 971 C C . PHE A 1 123 ? -3.528 -6.423 -6.863 1.00 97.06 123 PHE A C 1
ATOM 973 O O . PHE A 1 123 ? -2.494 -6.272 -7.514 1.00 97.06 123 PHE A O 1
ATOM 980 N N . PHE A 1 124 ? -4.383 -7.413 -7.136 1.00 95.81 124 PHE A N 1
ATOM 981 C CA . PHE A 1 124 ? -4.128 -8.356 -8.231 1.00 95.81 124 PHE A CA 1
ATOM 982 C C . PHE A 1 124 ? -4.208 -7.696 -9.610 1.00 95.81 124 PHE A C 1
ATOM 984 O O . PHE A 1 124 ? -3.407 -8.015 -10.489 1.00 95.81 124 PHE A O 1
ATOM 991 N N . VAL A 1 125 ? -5.139 -6.758 -9.794 1.00 95.31 125 VAL A N 1
ATOM 992 C CA . VAL A 1 125 ? -5.243 -5.962 -11.023 1.00 95.31 125 VAL A CA 1
ATOM 993 C C . VAL A 1 125 ? -3.991 -5.101 -11.236 1.00 95.31 125 VAL A C 1
ATOM 995 O O . VAL A 1 125 ? -3.470 -5.081 -12.350 1.00 95.31 125 VAL A O 1
ATOM 998 N N . ASP A 1 126 ? -3.474 -4.444 -10.191 1.00 94.81 126 ASP A N 1
ATOM 999 C CA . ASP A 1 126 ? -2.250 -3.626 -10.254 1.00 94.81 126 ASP A CA 1
ATOM 1000 C C . ASP A 1 126 ? -1.051 -4.449 -10.742 1.00 94.81 126 ASP A C 1
ATOM 1002 O O . ASP A 1 126 ? -0.387 -4.071 -11.710 1.00 94.81 126 ASP A O 1
ATOM 1006 N N . ILE A 1 127 ? -0.840 -5.628 -10.147 1.00 94.06 127 ILE A N 1
ATOM 1007 C CA . ILE A 1 127 ? 0.220 -6.554 -10.564 1.00 94.06 127 ILE A CA 1
ATOM 1008 C C . ILE A 1 127 ? 0.009 -7.017 -12.009 1.00 94.06 127 ILE A C 1
ATOM 1010 O O . ILE A 1 127 ? 0.956 -7.006 -12.796 1.00 94.06 127 ILE A O 1
ATOM 1014 N N . GLY A 1 128 ? -1.216 -7.411 -12.370 1.00 92.56 128 GLY A N 1
ATOM 1015 C CA . GLY A 1 128 ? -1.535 -7.912 -13.707 1.00 92.56 128 GLY A CA 1
ATOM 1016 C C . GLY A 1 128 ? -1.216 -6.897 -14.802 1.00 92.56 128 GLY A C 1
ATOM 1017 O O . GLY A 1 128 ? -0.498 -7.220 -15.746 1.00 92.56 128 GLY A O 1
ATOM 1018 N N . ILE A 1 129 ? -1.676 -5.654 -14.643 1.00 91.94 129 ILE A N 1
ATOM 1019 C CA . ILE A 1 129 ? -1.449 -4.581 -15.620 1.00 91.94 129 ILE A CA 1
ATOM 1020 C C . ILE A 1 129 ? 0.037 -4.209 -15.721 1.00 91.94 129 ILE A C 1
ATOM 1022 O O . ILE A 1 129 ? 0.568 -4.027 -16.819 1.00 91.94 129 ILE A O 1
ATOM 1026 N N . ARG A 1 130 ? 0.753 -4.148 -14.593 1.00 89.94 130 ARG A N 1
ATOM 1027 C CA . ARG A 1 130 ? 2.198 -3.851 -14.590 1.00 89.94 130 ARG A CA 1
ATOM 1028 C C . ARG A 1 130 ? 3.024 -4.958 -15.233 1.00 89.94 130 ARG A C 1
ATOM 1030 O O . ARG A 1 130 ? 4.049 -4.667 -15.850 1.00 89.94 130 ARG A O 1
ATOM 1037 N N . TYR A 1 131 ? 2.569 -6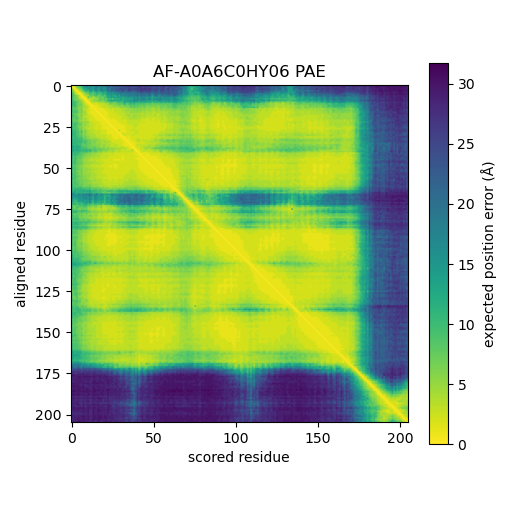.204 -15.129 1.00 89.88 131 TYR A N 1
ATOM 1038 C CA . TYR A 1 131 ? 3.175 -7.332 -15.826 1.00 89.88 131 TYR A CA 1
ATOM 1039 C C . TYR A 1 131 ? 2.901 -7.277 -17.337 1.00 89.88 131 TYR A C 1
ATOM 1041 O O . TYR A 1 131 ? 3.819 -7.476 -18.132 1.00 89.88 131 TYR A O 1
ATOM 1049 N N . THR A 1 132 ? 1.674 -6.938 -17.758 1.00 88.50 132 THR A N 1
ATOM 1050 C CA . THR A 1 132 ? 1.327 -6.820 -19.188 1.00 88.50 132 THR A CA 1
ATOM 1051 C C . THR A 1 132 ? 2.052 -5.668 -19.880 1.00 88.50 132 THR A C 1
ATOM 1053 O O . THR A 1 132 ? 2.501 -5.829 -21.013 1.00 88.50 132 THR A O 1
ATOM 1056 N N . GLU A 1 133 ? 2.237 -4.537 -19.193 1.00 86.81 133 GLU A N 1
ATOM 1057 C CA . GLU A 1 133 ? 3.017 -3.394 -19.701 1.00 86.81 133 GLU A CA 1
ATOM 1058 C C . GLU A 1 133 ? 4.536 -3.576 -19.532 1.00 86.81 133 GLU A C 1
ATOM 1060 O O . GLU A 1 133 ? 5.305 -2.714 -19.945 1.00 86.81 133 GLU A O 1
ATOM 1065 N N . LYS A 1 134 ? 4.984 -4.709 -18.966 1.00 87.19 134 LYS A N 1
ATOM 1066 C CA . LYS A 1 134 ? 6.398 -5.045 -18.712 1.00 87.19 134 LYS A CA 1
ATOM 1067 C C . LYS A 1 134 ? 7.134 -4.056 -17.800 1.00 87.19 134 LYS A C 1
ATOM 1069 O O . LYS A 1 134 ? 8.361 -4.031 -17.795 1.00 87.19 134 LYS A O 1
ATOM 1074 N N . CYS A 1 135 ? 6.403 -3.305 -16.978 1.00 86.56 135 CYS A N 1
ATOM 1075 C CA . CYS A 1 135 ? 6.992 -2.424 -15.969 1.00 86.56 135 CYS A CA 1
ATOM 1076 C C . CYS A 1 135 ? 7.644 -3.209 -14.829 1.00 86.56 135 CYS A C 1
ATOM 1078 O O . CYS A 1 135 ? 8.548 -2.710 -14.166 1.00 86.56 135 CYS A O 1
ATOM 1080 N N . ILE A 1 136 ? 7.178 -4.438 -14.595 1.00 86.00 136 ILE A N 1
ATOM 1081 C CA . ILE A 1 136 ? 7.767 -5.368 -13.637 1.00 86.00 136 ILE A CA 1
ATOM 1082 C C . ILE A 1 136 ? 7.970 -6.704 -14.335 1.00 86.00 136 ILE A C 1
ATOM 1084 O O . ILE A 1 136 ? 7.016 -7.351 -14.762 1.00 86.00 136 ILE A O 1
ATOM 1088 N N . THR A 1 137 ? 9.224 -7.129 -14.430 1.00 81.12 137 THR A N 1
ATOM 1089 C CA . THR A 1 137 ? 9.611 -8.391 -15.078 1.00 81.12 137 THR A CA 1
ATOM 1090 C C . THR A 1 137 ? 10.038 -9.452 -14.068 1.00 81.12 137 THR A C 1
ATOM 1092 O O . THR A 1 137 ? 9.888 -10.648 -14.313 1.00 81.12 137 THR A O 1
ATOM 1095 N N . ASN A 1 138 ? 10.522 -9.025 -12.901 1.00 86.62 138 ASN A N 1
ATOM 1096 C CA . ASN A 1 138 ? 11.083 -9.902 -11.886 1.00 86.62 138 ASN A CA 1
ATOM 1097 C C . ASN A 1 138 ? 10.089 -10.155 -10.751 1.00 86.62 138 ASN A C 1
ATOM 1099 O O . ASN A 1 138 ? 9.732 -9.247 -10.006 1.00 86.62 138 ASN A O 1
ATOM 1103 N N . PHE A 1 139 ? 9.739 -11.424 -10.527 1.00 88.38 139 PHE A N 1
ATOM 1104 C CA . PHE A 1 139 ? 8.894 -11.821 -9.393 1.00 88.38 139 PHE A CA 1
ATOM 1105 C C . PHE A 1 139 ? 9.500 -11.439 -8.029 1.00 88.38 139 PHE A C 1
ATOM 1107 O O . PHE A 1 139 ? 8.774 -11.140 -7.085 1.00 88.38 139 PHE A O 1
ATOM 1114 N N . LYS A 1 140 ? 10.836 -11.402 -7.928 1.00 89.12 140 LYS A N 1
ATOM 1115 C CA . LYS A 1 140 ? 11.539 -10.975 -6.709 1.00 89.12 140 LYS A CA 1
ATOM 1116 C C . LYS A 1 140 ? 11.209 -9.532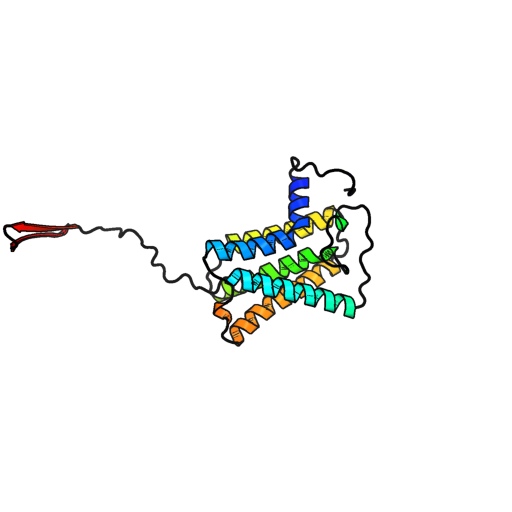 -6.313 1.00 89.12 140 LYS A C 1
ATOM 1118 O O . LYS A 1 140 ? 11.085 -9.269 -5.124 1.00 89.12 140 LYS A O 1
ATOM 1123 N N . ASP A 1 141 ? 11.044 -8.636 -7.288 1.00 87.69 141 ASP A N 1
ATOM 1124 C CA . ASP A 1 141 ? 10.695 -7.231 -7.038 1.00 87.69 141 ASP A CA 1
ATOM 1125 C C . ASP A 1 141 ? 9.286 -7.127 -6.435 1.00 87.69 141 ASP A C 1
ATOM 1127 O O . ASP A 1 141 ? 9.082 -6.485 -5.405 1.00 87.69 141 ASP A O 1
ATOM 1131 N N . ILE A 1 142 ? 8.332 -7.878 -6.997 1.00 92.38 142 ILE A N 1
ATOM 1132 C CA . ILE A 1 142 ? 6.975 -8.004 -6.446 1.00 92.38 142 ILE A CA 1
ATOM 1133 C C . ILE A 1 142 ? 7.048 -8.509 -5.005 1.00 92.38 142 ILE A C 1
ATOM 1135 O O . ILE A 1 142 ? 6.555 -7.848 -4.095 1.00 92.38 142 ILE A O 1
ATOM 1139 N N . LEU A 1 143 ? 7.689 -9.660 -4.785 1.00 94.88 143 LEU A N 1
ATOM 1140 C CA . LEU A 1 143 ? 7.745 -10.293 -3.471 1.00 94.88 143 LEU A CA 1
ATOM 1141 C C . LEU A 1 143 ? 8.371 -9.372 -2.418 1.00 94.88 143 LEU A C 1
ATOM 1143 O O . LEU A 1 143 ? 7.845 -9.276 -1.314 1.00 94.88 143 LEU A O 1
ATOM 1147 N N . LEU A 1 144 ? 9.456 -8.669 -2.753 1.00 93.19 144 LEU A N 1
ATOM 1148 C CA . LEU A 1 144 ? 10.128 -7.768 -1.822 1.00 93.19 144 LEU A CA 1
ATOM 1149 C C . LEU A 1 144 ? 9.237 -6.581 -1.435 1.00 93.19 144 LEU A C 1
ATOM 1151 O O . LEU A 1 144 ? 9.104 -6.293 -0.248 1.00 93.19 144 LEU A O 1
ATOM 1155 N N . ASN A 1 145 ? 8.580 -5.933 -2.404 1.00 94.75 145 ASN A N 1
ATOM 1156 C CA . ASN A 1 145 ? 7.676 -4.813 -2.120 1.00 94.75 145 ASN A CA 1
ATOM 1157 C C . ASN A 1 145 ? 6.441 -5.267 -1.322 1.00 94.75 145 ASN A C 1
ATOM 1159 O O . ASN A 1 145 ? 6.029 -4.566 -0.398 1.00 94.75 145 ASN A O 1
ATOM 1163 N N . VAL A 1 146 ? 5.893 -6.454 -1.614 1.00 97.44 146 VAL A N 1
ATOM 1164 C CA . VAL A 1 146 ? 4.776 -7.039 -0.851 1.00 97.44 146 VAL A CA 1
ATOM 1165 C C . VAL A 1 146 ? 5.183 -7.352 0.580 1.00 97.44 146 VAL A C 1
ATOM 1167 O O . VAL A 1 146 ? 4.475 -6.972 1.509 1.00 97.44 146 VAL A O 1
ATOM 1170 N N . LEU A 1 147 ? 6.310 -8.040 0.774 1.00 97.00 147 LEU A N 1
ATOM 1171 C CA . LEU A 1 147 ? 6.782 -8.407 2.106 1.00 97.00 147 LEU A CA 1
ATOM 1172 C C . LEU A 1 147 ? 7.126 -7.171 2.923 1.00 97.00 147 LEU A C 1
ATOM 1174 O O . LEU A 1 147 ? 6.760 -7.100 4.089 1.00 97.00 147 LEU A O 1
ATOM 1178 N N . PHE A 1 148 ? 7.787 -6.188 2.322 1.00 96.88 148 PHE A N 1
ATOM 1179 C CA . PHE A 1 148 ? 8.197 -4.992 3.036 1.00 96.88 148 PHE A CA 1
ATOM 1180 C C . PHE A 1 148 ? 7.011 -4.082 3.380 1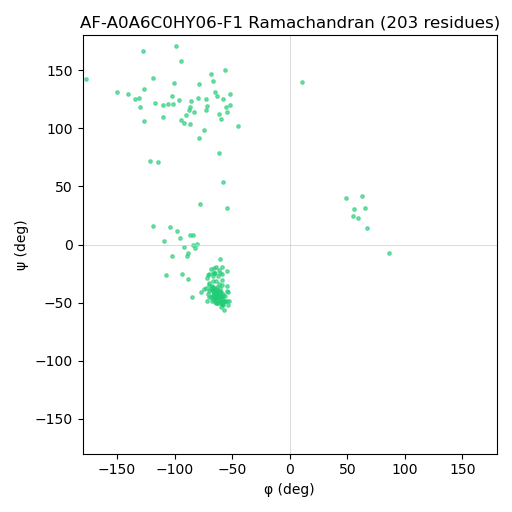.00 96.88 148 PHE A C 1
ATOM 1182 O O . PHE A 1 148 ? 6.837 -3.714 4.543 1.00 96.88 148 PHE A O 1
ATOM 1189 N N . GLY A 1 149 ? 6.141 -3.788 2.407 1.00 97.62 149 GLY A N 1
ATOM 1190 C CA . GLY A 1 149 ? 4.921 -3.011 2.643 1.00 97.62 149 GLY A CA 1
ATOM 1191 C C . GLY A 1 149 ? 3.977 -3.722 3.606 1.00 97.62 149 GLY A C 1
ATOM 1192 O O . GLY A 1 149 ? 3.505 -3.129 4.575 1.00 97.62 149 GLY A O 1
ATOM 1193 N N . GLY A 1 150 ? 3.774 -5.025 3.406 1.00 98.00 150 GLY A N 1
ATOM 1194 C CA . GLY A 1 150 ? 2.957 -5.859 4.278 1.00 98.00 150 GLY A CA 1
ATOM 1195 C C . GLY A 1 150 ? 3.506 -5.950 5.702 1.00 98.00 150 GLY A C 1
ATOM 1196 O O . GLY A 1 150 ? 2.744 -5.794 6.651 1.00 98.00 150 GLY A O 1
ATOM 1197 N N . ALA A 1 151 ? 4.819 -6.126 5.880 1.00 97.94 151 ALA A N 1
ATOM 1198 C CA . ALA A 1 151 ? 5.442 -6.178 7.203 1.00 97.94 151 ALA A CA 1
ATOM 1199 C C . ALA A 1 151 ? 5.247 -4.870 7.975 1.00 97.94 151 ALA A C 1
ATOM 1201 O O . ALA A 1 151 ? 4.872 -4.909 9.147 1.00 97.94 151 ALA A O 1
ATOM 1202 N N . LEU A 1 152 ? 5.429 -3.712 7.332 1.00 97.94 152 LEU A N 1
ATOM 1203 C CA . LEU A 1 152 ? 5.153 -2.414 7.959 1.00 97.94 152 LEU A CA 1
ATOM 1204 C C . LEU A 1 152 ? 3.655 -2.231 8.244 1.00 97.94 152 LEU A C 1
ATOM 1206 O O . LEU A 1 152 ? 3.285 -1.756 9.319 1.00 97.94 152 LEU A O 1
ATOM 1210 N N . GLY A 1 153 ? 2.797 -2.674 7.324 1.00 96.75 153 GLY A N 1
ATOM 1211 C CA . GLY A 1 153 ? 1.343 -2.635 7.473 1.00 96.75 153 GLY A CA 1
ATOM 1212 C C . GLY A 1 153 ? 0.813 -3.546 8.582 1.00 96.75 153 GLY A C 1
ATOM 1213 O O . GLY A 1 153 ? -0.233 -3.255 9.145 1.00 96.75 153 GLY A O 1
ATOM 1214 N N . VAL A 1 154 ? 1.540 -4.604 8.951 1.00 97.31 154 VAL A N 1
ATOM 1215 C CA . VAL A 1 154 ? 1.249 -5.445 10.126 1.00 97.31 154 VAL A CA 1
ATOM 1216 C C . VAL A 1 154 ? 1.859 -4.851 11.396 1.00 97.31 154 VAL A C 1
ATOM 1218 O O . VAL A 1 154 ? 1.197 -4.764 12.430 1.00 97.31 154 VAL A O 1
ATOM 1221 N N . THR A 1 155 ? 3.115 -4.412 11.328 1.00 97.00 155 THR A N 1
ATOM 1222 C CA . THR A 1 155 ? 3.876 -3.949 12.496 1.00 97.00 155 THR A CA 1
ATOM 1223 C C . THR A 1 155 ? 3.246 -2.715 13.130 1.00 97.00 155 THR A C 1
ATOM 1225 O O . THR A 1 155 ? 3.104 -2.663 14.349 1.00 97.00 155 THR A O 1
ATOM 1228 N N . ILE A 1 156 ? 2.823 -1.733 12.329 1.00 96.19 156 ILE A N 1
ATOM 1229 C CA . ILE A 1 156 ? 2.267 -0.482 12.861 1.00 96.19 156 ILE A CA 1
ATOM 1230 C C . ILE A 1 156 ? 0.976 -0.727 13.662 1.00 96.19 156 ILE A C 1
ATOM 1232 O O . ILE A 1 156 ? 0.916 -0.285 14.813 1.00 96.19 156 ILE A O 1
ATOM 1236 N N . PRO A 1 157 ? -0.039 -1.454 13.151 1.00 94.38 157 PRO A N 1
ATOM 1237 C CA . PRO A 1 157 ? -1.197 -1.799 13.964 1.00 94.38 157 PRO A CA 1
ATOM 1238 C C . PRO A 1 157 ? -0.857 -2.610 15.209 1.00 94.38 157 PRO A C 1
ATOM 1240 O O . PRO A 1 157 ? -1.402 -2.314 16.269 1.00 94.38 15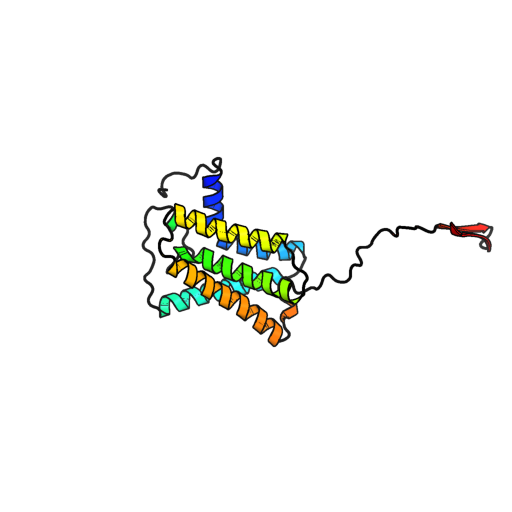7 PRO A O 1
ATOM 1243 N N . LEU A 1 158 ? 0.063 -3.578 15.127 1.00 94.56 158 LEU A N 1
ATOM 1244 C CA . LEU A 1 158 ? 0.484 -4.351 16.301 1.00 94.56 158 LEU A CA 1
ATOM 1245 C C . LEU A 1 158 ? 1.107 -3.466 17.386 1.00 94.56 158 LEU A C 1
ATOM 1247 O O . LEU A 1 158 ? 0.764 -3.614 18.558 1.00 94.56 158 LEU A O 1
ATOM 1251 N N . LEU A 1 159 ? 1.963 -2.513 17.011 1.00 94.94 159 LEU A N 1
ATOM 1252 C CA . LEU A 1 159 ? 2.535 -1.545 17.950 1.00 94.94 159 LEU A CA 1
ATOM 1253 C C . LEU A 1 159 ? 1.461 -0.638 18.559 1.00 94.94 159 LEU A C 1
ATOM 1255 O O . LEU A 1 159 ? 1.509 -0.353 19.753 1.00 94.94 159 LEU A O 1
ATOM 1259 N N . LEU A 1 160 ? 0.460 -0.224 17.778 1.00 93.75 160 LEU A N 1
ATOM 1260 C CA . LEU A 1 160 ? -0.667 0.561 18.290 1.00 93.75 160 LEU A CA 1
ATOM 1261 C C . LEU A 1 160 ? -1.541 -0.245 19.259 1.00 93.75 160 LEU A C 1
ATOM 1263 O O . LEU A 1 160 ? -1.997 0.311 20.258 1.00 93.75 160 LEU A O 1
ATOM 1267 N N . TYR A 1 161 ? -1.741 -1.543 19.015 1.00 91.69 161 TYR A N 1
ATOM 1268 C CA . TYR A 1 161 ? -2.392 -2.445 19.968 1.00 91.69 161 TYR A CA 1
ATOM 1269 C C . TYR A 1 161 ? -1.573 -2.598 21.252 1.00 91.69 161 TYR A C 1
ATOM 1271 O O . TYR A 1 161 ? -2.111 -2.384 22.337 1.00 91.69 161 TYR A O 1
ATOM 1279 N N . ALA A 1 162 ? -0.279 -2.901 21.138 1.00 93.19 162 ALA A N 1
ATOM 1280 C CA . ALA A 1 162 ? 0.608 -3.079 22.287 1.00 93.19 162 ALA A CA 1
ATOM 1281 C C . ALA A 1 162 ? 0.757 -1.794 23.122 1.00 93.19 162 ALA A C 1
ATOM 1283 O O . ALA A 1 162 ? 0.796 -1.850 24.347 1.00 93.19 162 ALA A O 1
ATOM 1284 N N . GLY A 1 163 ? 0.786 -0.631 22.468 1.00 91.75 163 GLY A N 1
ATOM 1285 C CA . GLY A 1 16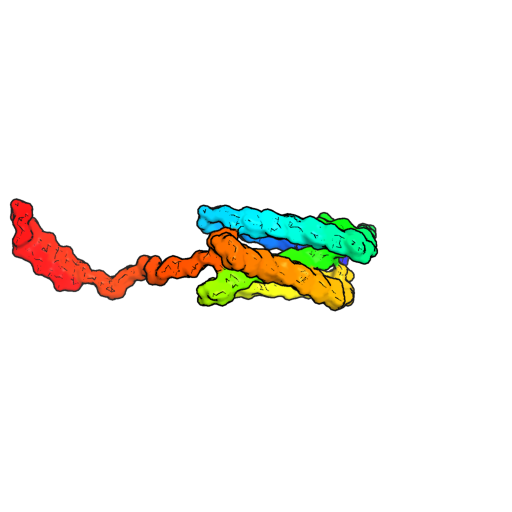3 ? 0.878 0.683 23.107 1.00 91.75 163 GLY A CA 1
ATOM 1286 C C . GLY A 1 163 ? -0.456 1.266 23.588 1.00 91.75 163 GLY A C 1
ATOM 1287 O O . GLY A 1 163 ? -0.503 2.445 23.932 1.00 91.75 163 GLY A O 1
ATOM 1288 N N . GLY A 1 164 ? -1.560 0.509 23.553 1.00 89.31 164 GLY A N 1
ATOM 1289 C CA . GLY A 1 164 ? -2.880 0.975 24.015 1.00 89.31 164 GLY A CA 1
ATOM 1290 C C . GLY A 1 164 ? -3.508 2.096 23.171 1.00 89.31 164 GLY A C 1
ATOM 1291 O O . GLY A 1 164 ? -4.470 2.738 23.588 1.00 89.31 164 GLY A O 1
ATOM 1292 N N . SER A 1 165 ? -2.981 2.338 21.971 1.00 90.69 165 SER A N 1
ATOM 1293 C CA . SER A 1 165 ? -3.398 3.398 21.043 1.00 90.69 165 SER A CA 1
ATOM 1294 C C . SER A 1 165 ? -4.239 2.870 19.873 1.00 90.69 165 SER A C 1
ATOM 1296 O O . SER A 1 165 ? -4.477 3.581 18.897 1.00 90.69 165 SER A O 1
ATOM 1298 N N . SER A 1 166 ? -4.742 1.636 19.974 1.00 87.75 166 SER A N 1
ATOM 1299 C CA . SER A 1 166 ? -5.533 0.968 18.933 1.00 87.75 166 SER A CA 1
ATOM 1300 C C . SER A 1 166 ? -6.806 1.721 18.549 1.00 87.75 166 SER A C 1
ATOM 1302 O O . SER A 1 166 ? -7.253 1.608 17.415 1.00 87.75 166 SER A O 1
ATOM 1304 N N . LYS A 1 167 ? -7.383 2.549 19.433 1.00 86.25 167 LYS A N 1
ATOM 1305 C CA . LYS A 1 167 ? -8.546 3.412 19.124 1.00 86.25 167 LYS A CA 1
ATOM 1306 C C . LYS A 1 167 ? -8.345 4.328 17.908 1.00 86.25 167 LYS A C 1
ATOM 1308 O O . LYS A 1 167 ? -9.322 4.764 17.307 1.00 86.25 167 LYS A O 1
ATOM 1313 N N . TYR A 1 168 ? -7.094 4.612 17.552 1.00 87.38 168 TYR A N 1
ATOM 1314 C CA . TYR A 1 168 ? -6.734 5.431 16.397 1.00 87.38 168 TYR A CA 1
ATOM 1315 C C . TYR A 1 168 ? -6.592 4.631 15.095 1.00 87.38 168 TYR A C 1
ATOM 1317 O O . TYR A 1 168 ? -6.444 5.228 14.031 1.00 87.38 168 TYR A O 1
ATOM 1325 N N . LEU A 1 169 ? -6.652 3.297 15.162 1.00 86.56 169 LEU A N 1
ATOM 1326 C CA . LEU A 1 169 ? -6.691 2.444 13.980 1.00 86.56 169 LEU A CA 1
ATOM 1327 C C . LEU A 1 169 ? -8.013 2.607 13.244 1.00 86.56 169 LEU A C 1
ATOM 1329 O O . LEU A 1 169 ? -9.072 2.788 13.848 1.00 86.56 169 LEU A O 1
ATOM 1333 N N . PHE A 1 170 ? -7.921 2.485 11.924 1.00 76.62 170 PHE A N 1
ATOM 1334 C CA . PHE A 1 170 ? -8.999 2.770 10.989 1.00 76.62 170 PHE A CA 1
ATOM 1335 C C . PHE A 1 170 ? -10.300 2.019 11.318 1.00 76.62 170 PHE A C 1
ATOM 1337 O O . PHE A 1 170 ? -11.338 2.648 11.513 1.00 76.62 170 PHE A O 1
ATOM 1344 N N . PHE A 1 171 ? -10.226 0.695 11.485 1.00 73.94 171 PHE A N 1
ATOM 1345 C CA . PHE A 1 171 ? -11.354 -0.154 11.880 1.00 73.94 171 PHE A CA 1
ATOM 1346 C C . PHE A 1 171 ? -11.131 -0.777 13.261 1.00 73.94 171 PHE A C 1
ATOM 1348 O O . PHE A 1 171 ? -10.885 -1.973 13.384 1.00 73.94 171 PHE A O 1
ATOM 1355 N N . ASN A 1 172 ? -11.194 0.044 14.310 1.00 69.62 172 ASN A N 1
ATOM 1356 C CA . ASN A 1 172 ? -11.140 -0.434 15.698 1.00 69.62 172 ASN A CA 1
ATOM 1357 C C . ASN A 1 172 ? -12.393 -0.123 16.526 1.00 69.62 172 ASN A C 1
ATOM 1359 O O . ASN A 1 172 ? -12.377 -0.189 17.752 1.00 69.62 172 ASN A O 1
ATOM 1363 N N . GLU A 1 173 ? -13.485 0.229 15.857 1.00 62.34 173 GLU A N 1
ATOM 1364 C CA . GLU A 1 173 ? -14.799 0.251 16.483 1.00 62.34 173 GLU A CA 1
ATOM 1365 C C . GLU A 1 173 ? -15.444 -1.095 16.182 1.00 62.34 173 GLU A C 1
ATOM 1367 O O . GLU A 1 173 ? -15.801 -1.368 15.042 1.00 62.34 173 GLU A O 1
ATOM 1372 N N . ILE A 1 174 ? -15.530 -1.956 17.200 1.00 56.97 174 ILE A N 1
ATOM 1373 C CA . ILE A 1 174 ? -16.474 -3.080 17.193 1.00 56.97 174 ILE A CA 1
ATOM 1374 C C . ILE A 1 174 ? -17.822 -2.450 16.865 1.00 56.97 174 ILE A C 1
ATOM 1376 O O . ILE A 1 174 ? -18.129 -1.451 17.523 1.00 56.97 174 ILE A O 1
ATOM 1380 N N . SER A 1 175 ? -18.591 -2.961 15.889 1.00 54.38 175 SER A N 1
ATOM 1381 C CA . SER A 1 175 ? -19.938 -2.450 15.617 1.00 54.38 175 SER A CA 1
ATOM 1382 C C . SER A 1 175 ? -20.663 -2.284 16.954 1.00 54.38 175 SER A C 1
ATOM 1384 O O . SER A 1 175 ? -21.015 -3.276 17.603 1.00 54.38 175 SER A O 1
ATOM 1386 N N . SER A 1 176 ? -20.756 -1.040 17.434 1.00 41.94 176 SER A N 1
ATOM 1387 C CA . SER A 1 176 ? -21.363 -0.708 18.717 1.00 41.94 176 SER A CA 1
ATOM 1388 C C . SER A 1 176 ? -22.742 -1.306 18.647 1.00 41.94 176 SER A C 1
ATOM 1390 O O . SER A 1 176 ? -23.441 -0.901 17.733 1.00 41.94 176 SER A O 1
ATOM 1392 N N . ASN A 1 177 ? -23.006 -2.315 19.492 1.00 42.84 177 ASN A N 1
ATOM 1393 C CA . ASN A 1 177 ? -24.161 -3.211 19.540 1.00 42.84 177 ASN A CA 1
ATOM 1394 C C . ASN A 1 177 ? -25.108 -3.157 18.332 1.00 42.84 177 ASN A C 1
ATOM 1396 O O . ASN A 1 177 ? -25.582 -2.115 17.918 1.00 42.84 177 ASN A O 1
ATOM 1400 N N . ASN A 1 178 ? -25.589 -4.313 17.900 1.00 48.12 178 ASN A N 1
ATOM 1401 C CA . ASN A 1 178 ? -26.762 -4.457 17.032 1.00 48.12 178 ASN A CA 1
ATOM 1402 C C . ASN A 1 178 ? -28.077 -3.779 17.545 1.00 48.12 178 ASN A C 1
ATOM 1404 O O . ASN A 1 178 ? -29.169 -4.228 17.227 1.00 48.12 178 ASN A O 1
ATOM 1408 N N . VAL A 1 179 ? -28.034 -2.667 18.288 1.00 47.34 179 VAL A N 1
ATOM 1409 C CA . VAL A 1 179 ? -28.914 -1.504 18.118 1.00 47.34 179 VAL A CA 1
ATOM 1410 C C . VAL A 1 179 ? -28.800 -0.930 16.691 1.00 47.34 179 VAL A C 1
ATOM 1412 O O . VAL A 1 179 ? -28.698 0.270 16.454 1.00 47.34 179 VAL A O 1
ATOM 1415 N N . THR A 1 180 ? -28.986 -1.784 15.683 1.00 44.25 180 THR A N 1
ATOM 1416 C CA . THR A 1 180 ? -29.920 -1.383 14.642 1.00 44.25 180 THR A CA 1
ATOM 1417 C C . THR A 1 180 ? -31.186 -1.005 15.404 1.00 44.25 180 THR A C 1
ATOM 1419 O O . THR A 1 180 ? -31.728 -1.834 16.142 1.00 44.25 180 THR A O 1
ATOM 1422 N N . CYS A 1 181 ? -31.646 0.240 15.288 1.00 51.69 181 CYS A N 1
ATOM 1423 C CA . CYS A 1 181 ? -33.017 0.583 15.648 1.00 51.69 181 CYS A CA 1
ATOM 1424 C C . CYS A 1 181 ? -33.934 -0.234 14.730 1.00 51.69 181 CYS A C 1
ATOM 1426 O O . CYS A 1 181 ? -34.399 0.233 13.695 1.00 51.69 181 CYS A O 1
ATOM 1428 N N . SER A 1 182 ? -34.105 -1.512 15.054 1.00 57.06 182 SER A N 1
ATOM 1429 C CA . SER A 1 182 ? -35.005 -2.405 14.363 1.00 57.06 182 SER A CA 1
ATOM 1430 C C . SER A 1 182 ? -36.400 -1.973 14.766 1.00 57.06 182 SER A C 1
ATOM 1432 O O . SER A 1 182 ? -36.715 -1.851 15.951 1.00 57.06 182 SER A O 1
ATOM 1434 N N . MET A 1 183 ? -37.235 -1.687 13.770 1.00 58.44 183 MET A N 1
ATOM 1435 C CA . MET A 1 183 ? -38.644 -1.441 14.025 1.00 58.44 183 MET A CA 1
ATOM 1436 C C . MET A 1 183 ? -39.191 -2.673 14.767 1.00 58.44 183 MET A C 1
ATOM 1438 O O . MET A 1 183 ? -39.100 -3.783 14.228 1.00 58.44 183 MET A O 1
ATOM 1442 N N . PRO A 1 184 ? -39.695 -2.530 16.008 1.00 59.03 184 PRO A N 1
ATOM 1443 C CA . PRO A 1 184 ? -40.141 -3.673 16.788 1.00 59.03 184 PRO A CA 1
ATOM 1444 C C . PRO A 1 184 ? -41.229 -4.414 16.007 1.00 59.03 184 PRO A C 1
ATOM 1446 O O . PRO A 1 184 ? -42.226 -3.820 15.599 1.00 59.03 184 PRO A O 1
ATOM 1449 N N . LYS A 1 185 ? -41.038 -5.725 15.787 1.00 61.41 185 LYS A N 1
ATOM 1450 C CA . LYS A 1 185 ? -41.948 -6.575 14.987 1.00 61.41 185 LYS A CA 1
ATOM 1451 C C . LYS A 1 185 ? -43.386 -6.602 15.521 1.00 61.41 185 LYS A C 1
ATOM 1453 O O . LYS A 1 185 ? -44.299 -6.989 14.800 1.00 61.41 185 LYS A O 1
ATOM 1458 N N . LYS A 1 186 ? -43.581 -6.223 16.786 1.00 62.09 186 LYS A N 1
ATOM 1459 C CA . LYS A 1 186 ? -44.883 -6.027 17.421 1.00 62.09 186 LYS A CA 1
ATOM 1460 C C . LYS A 1 186 ? -44.905 -4.629 18.021 1.00 62.09 186 LYS A C 1
ATOM 1462 O O . LYS A 1 186 ? -44.245 -4.373 19.024 1.00 62.09 186 LYS A O 1
ATOM 1467 N N . GLN A 1 187 ? -45.639 -3.732 17.381 1.00 63.34 187 GLN A N 1
ATOM 1468 C CA . GLN A 1 187 ? -45.946 -2.421 17.929 1.00 63.34 187 GLN A CA 1
ATOM 1469 C C . GLN A 1 187 ? -47.198 -2.590 18.788 1.00 63.34 187 GLN A C 1
ATOM 1471 O O . GLN A 1 187 ? -48.280 -2.774 18.243 1.00 63.34 187 GLN A O 1
ATOM 1476 N N . THR A 1 188 ? -47.053 -2.615 20.115 1.00 66.19 188 THR A N 1
ATOM 1477 C CA . THR A 1 188 ? -48.225 -2.599 20.998 1.00 66.19 188 THR A CA 1
ATOM 1478 C C . THR A 1 188 ? -48.670 -1.160 21.180 1.00 66.19 188 THR A C 1
ATOM 1480 O O . THR A 1 188 ? -47.942 -0.358 21.775 1.00 66.19 188 THR A O 1
ATOM 1483 N N . PHE A 1 189 ? -49.850 -0.826 20.677 1.00 67.94 189 PHE A N 1
ATOM 1484 C CA . PHE A 1 189 ? -50.409 0.509 20.828 1.00 67.94 189 PHE A CA 1
ATOM 1485 C C . PHE A 1 189 ? -51.164 0.567 22.153 1.00 67.94 189 PHE A C 1
ATOM 1487 O O . PHE A 1 189 ? -52.119 -0.177 22.381 1.00 67.94 189 PHE A O 1
ATOM 1494 N N . LYS A 1 190 ? -50.715 1.448 23.052 1.00 66.00 190 LYS A N 1
ATOM 1495 C CA . LYS A 1 190 ? -51.450 1.776 24.274 1.00 66.00 190 LYS A CA 1
ATOM 1496 C C . LYS A 1 190 ? -52.345 2.970 23.985 1.00 66.00 190 LYS A C 1
ATOM 1498 O O . LYS A 1 190 ? -51.867 4.098 23.904 1.00 66.00 190 LYS A O 1
ATOM 1503 N N . CYS A 1 191 ? -53.637 2.717 23.828 1.00 70.44 191 CYS A N 1
ATOM 1504 C CA . CYS A 1 191 ? -54.629 3.780 23.748 1.00 70.44 191 CYS A CA 1
ATOM 1505 C C . CYS A 1 191 ? -55.122 4.079 25.160 1.00 70.44 191 CYS A C 1
ATOM 1507 O O . CYS A 1 191 ? -55.797 3.248 25.767 1.00 70.44 191 CYS A O 1
ATOM 1509 N N . ALA A 1 192 ? -54.770 5.257 25.666 1.00 79.50 192 ALA A N 1
ATOM 1510 C CA . ALA A 1 192 ? -55.285 5.800 26.912 1.00 79.50 192 ALA A CA 1
ATOM 1511 C C . ALA A 1 192 ? -56.283 6.917 26.582 1.00 79.50 192 ALA A C 1
ATOM 1513 O O . ALA A 1 192 ? -55.944 7.875 25.888 1.00 79.50 192 ALA A O 1
ATOM 1514 N N . VAL A 1 193 ? -57.523 6.766 27.038 1.00 78.31 193 VAL A N 1
ATOM 1515 C CA . VAL A 1 193 ? -58.604 7.732 26.823 1.00 78.31 193 VAL A CA 1
ATOM 1516 C C . VAL A 1 193 ? -58.788 8.533 28.105 1.00 78.31 193 VAL A C 1
ATOM 1518 O O . VAL A 1 193 ? -58.958 7.952 29.178 1.00 78.31 193 VAL A O 1
ATOM 1521 N N . TYR A 1 194 ? -58.769 9.860 27.992 1.00 83.31 194 TYR A N 1
ATOM 1522 C CA . TYR A 1 194 ? -58.902 10.783 29.119 1.00 83.31 194 TYR A CA 1
ATOM 1523 C C . TYR A 1 194 ? -60.134 11.671 28.956 1.00 83.31 194 TYR A C 1
ATOM 1525 O O . TYR A 1 194 ? -60.437 12.122 27.850 1.00 83.31 194 TYR A O 1
ATOM 1533 N N . LYS A 1 195 ? -60.815 11.972 30.064 1.00 76.44 195 LYS A N 1
ATOM 1534 C CA . LYS A 1 195 ? -61.884 12.977 30.122 1.00 76.44 195 LYS A CA 1
ATOM 1535 C C . LYS A 1 195 ? -61.665 13.849 31.353 1.00 76.44 195 LYS A C 1
ATOM 1537 O O . LYS A 1 195 ? -61.527 13.332 32.451 1.00 76.44 195 LYS A O 1
ATOM 1542 N N . ASN A 1 196 ? -61.601 15.166 31.157 1.00 81.69 196 ASN A N 1
ATOM 1543 C CA . ASN A 1 196 ? -61.314 16.150 32.213 1.00 81.69 196 ASN A CA 1
ATOM 1544 C C . ASN A 1 196 ? -59.996 15.898 32.979 1.00 81.69 196 ASN A C 1
ATOM 1546 O O . ASN A 1 196 ? -59.891 16.225 34.153 1.00 81.69 196 ASN A O 1
ATOM 1550 N N . GLY A 1 197 ? -58.991 15.315 32.316 1.00 81.38 197 GLY A N 1
ATOM 1551 C CA . GLY A 1 197 ? -57.691 15.007 32.923 1.00 81.38 197 GLY A CA 1
ATOM 1552 C C . GLY A 1 197 ? -57.616 13.659 33.649 1.00 81.38 197 GLY A C 1
ATOM 1553 O O . GLY A 1 197 ? -56.518 13.233 33.993 1.00 81.38 197 GLY A O 1
ATOM 1554 N N . GLU A 1 198 ? -58.733 12.944 33.809 1.00 77.06 198 GLU A N 1
ATOM 1555 C CA . GLU A 1 198 ? -58.763 11.617 34.432 1.00 77.06 198 GLU A CA 1
ATOM 1556 C C . GLU A 1 198 ? -58.831 10.500 33.381 1.00 77.06 198 GLU A C 1
ATOM 1558 O O . GLU A 1 198 ? -59.519 10.609 32.360 1.00 77.06 198 GLU A O 1
ATOM 1563 N N . LEU A 1 199 ? -58.072 9.424 33.616 1.00 85.62 199 LEU A N 1
ATOM 1564 C CA . LEU A 1 199 ? -58.005 8.256 32.739 1.00 85.62 199 LEU A CA 1
ATOM 1565 C C . LEU A 1 199 ? -59.306 7.455 32.855 1.00 85.62 199 LEU A C 1
ATOM 1567 O O . LEU A 1 199 ? -59.585 6.874 33.900 1.00 85.62 199 LEU A O 1
ATOM 1571 N N . ILE A 1 200 ? -60.068 7.377 31.767 1.00 84.38 200 ILE A N 1
ATOM 1572 C CA . ILE A 1 200 ? -61.355 6.664 31.723 1.00 84.38 200 ILE A CA 1
ATOM 1573 C C . ILE A 1 200 ? -61.266 5.293 31.040 1.00 84.38 200 ILE A C 1
ATOM 1575 O O . ILE A 1 200 ? -62.201 4.502 31.122 1.00 84.38 200 ILE A O 1
ATOM 1579 N N . GLY A 1 201 ? -60.145 4.975 30.389 1.00 76.75 201 GLY A N 1
ATOM 1580 C CA . GLY A 1 201 ? -59.916 3.647 29.827 1.00 76.75 201 GLY A CA 1
ATOM 1581 C C . GLY A 1 201 ? -58.534 3.499 29.204 1.00 76.75 201 GLY A C 1
ATOM 1582 O O . GLY A 1 201 ? -58.027 4.427 28.577 1.00 76.75 201 GLY A O 1
ATOM 1583 N N . SER A 1 202 ? -57.926 2.325 29.370 1.00 79.56 202 SER A N 1
ATOM 1584 C CA . SER A 1 202 ? -56.657 1.965 28.738 1.00 79.56 202 SER A CA 1
ATOM 1585 C C . SER A 1 202 ? -56.784 0.596 28.088 1.00 79.56 202 SER A C 1
ATOM 1587 O O . SER A 1 202 ? -57.184 -0.367 28.741 1.00 79.56 202 SER A O 1
ATOM 1589 N N . THR A 1 203 ? -56.451 0.509 26.802 1.00 67.69 203 THR A N 1
ATOM 1590 C CA . THR A 1 203 ? -56.446 -0.762 26.065 1.00 67.69 203 THR A CA 1
ATOM 1591 C C . THR A 1 203 ? -55.088 -0.946 25.406 1.00 67.69 203 THR A C 1
ATOM 1593 O O . THR A 1 203 ? -54.560 -0.013 24.799 1.00 67.69 203 THR A O 1
ATOM 1596 N N . THR A 1 204 ? -54.519 -2.145 25.535 1.00 64.44 204 THR A N 1
ATOM 1597 C CA . THR A 1 204 ? -53.272 -2.532 24.863 1.00 64.44 204 THR A CA 1
ATOM 1598 C C . THR A 1 204 ? -53.621 -3.562 23.794 1.00 64.44 204 THR A C 1
ATOM 1600 O O . THR A 1 204 ? -54.185 -4.603 24.130 1.00 64.44 204 THR A O 1
ATOM 1603 N N . LYS A 1 205 ? -53.325 -3.265 22.526 1.00 58.38 205 LYS A N 1
ATOM 1604 C CA . LYS A 1 205 ? -53.366 -4.234 21.420 1.00 58.38 205 LYS A CA 1
ATOM 1605 C C . LYS A 1 205 ? -51.983 -4.375 20.812 1.00 58.38 205 LYS A C 1
ATOM 1607 O O . LYS A 1 205 ? -51.324 -3.324 20.650 1.00 58.38 205 LYS A O 1
#

pLDDT: mean 84.71, std 13.07, range [41.94, 98.06]

Organism: NCBI:txid1070528

Solvent-accessible surface area (backbone atoms only — not comparable to full-atom values): 11535 Å² total; per-residue (Å²): 101,57,60,85,58,81,76,59,60,88,42,68,68,45,40,49,48,53,51,44,76,45,35,51,59,52,53,46,49,50,44,34,51,50,14,67,76,67,75,46,67,30,18,56,49,51,43,53,49,53,52,52,52,50,54,49,48,52,54,52,39,60,76,70,65,53,65,66,65,78,85,54,72,33,59,69,53,74,64,80,89,41,67,53,58,43,69,40,46,47,50,17,45,48,28,17,49,49,30,45,50,45,50,45,17,61,75,61,72,59,65,58,58,67,62,52,50,50,52,52,53,50,49,54,49,38,54,51,52,34,44,74,65,57,50,50,84,52,70,65,53,54,53,50,26,34,51,52,21,26,49,52,14,45,47,52,53,52,50,28,50,76,67,74,48,36,80,55,42,72,46,54,72,64,79,76,60,88,74,60,87,64,79,64,95,71,77,69,50,73,52,72,44,68,58,97,88,42,81,75,45,75,48,77,84

Nearest PDB structures (foldseek):
  5jki-assembly1_A  TM=4.607E-01  e=1.291E+00  Bacillus subtilis subsp. subtilis str. 168
  8j7t-assembly1_B  TM=2.191E-01  e=1.646E+00  Homo sapiens
  7rkx-assembly1_R  TM=1.783E-01  e=4.579E+00  Human betaherpesvirus 5